Protein AF-A0A822EFV6-F1 (afdb_monomer_lite)

pLDDT: mean 89.69, std 12.41, range [32.12, 98.5]

Foldseek 3Di:
DDDCLLVVWDAPVVQVVVVVVCVVPDDDDDDDDDPVNLQVLCVQQPNPLFDSVLSVVLVVLLCCCVPVCVPPPQQRAFKEWEWDQQAPLDPVQHDVPDPDDRIDTDIFDTQPDSNGSNSSSVRVSVRRVQCSHCVNVVVVVVVSVVSVVVQVVVNTDRRPDDDGNYHYDDDPPDPVCVVVDPPD

Structure (mmCIF, N/CA/C/O backbone):
data_AF-A0A822EFV6-F1
#
_entry.id   AF-A0A822EFV6-F1
#
loop_
_atom_site.group_PDB
_atom_site.id
_atom_site.type_symbol
_atom_site.label_atom_id
_atom_site.label_alt_id
_atom_site.label_comp_id
_atom_site.label_asym_id
_atom_site.label_entity_id
_atom_site.label_seq_id
_atom_site.pdbx_PDB_ins_code
_atom_site.Cartn_x
_atom_site.Cartn_y
_atom_site.Cartn_z
_atom_site.occupancy
_atom_site.B_iso_or_equiv
_atom_site.auth_seq_id
_atom_site.auth_comp_id
_atom_site.auth_asym_id
_atom_site.auth_atom_id
_atom_site.pdbx_PDB_model_num
ATOM 1 N N . PRO A 1 1 ? -0.915 8.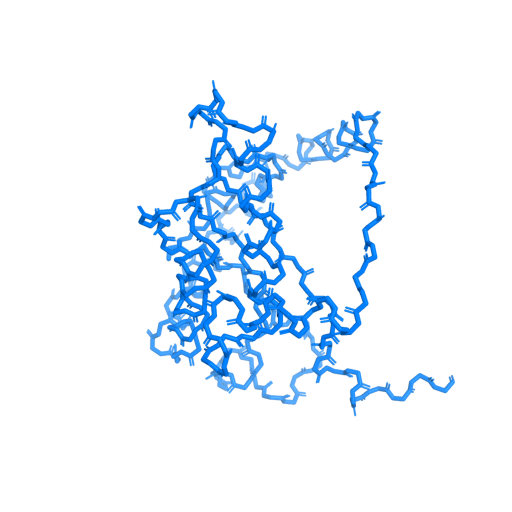358 -7.890 1.00 67.50 1 PRO A N 1
ATOM 2 C CA . PRO A 1 1 ? 0.434 8.897 -7.592 1.00 67.50 1 PRO A CA 1
ATOM 3 C C . PRO A 1 1 ? 1.452 7.747 -7.653 1.00 67.50 1 PRO A C 1
ATOM 5 O O . PRO A 1 1 ? 1.064 6.616 -7.372 1.00 67.50 1 PRO A O 1
ATOM 8 N N . ILE A 1 2 ? 2.694 7.998 -8.083 1.00 80.75 2 ILE A N 1
ATOM 9 C CA . ILE A 1 2 ? 3.731 6.955 -8.209 1.00 80.75 2 ILE A CA 1
ATOM 10 C C . ILE A 1 2 ? 4.590 6.949 -6.947 1.00 80.75 2 ILE A C 1
ATOM 12 O O . ILE A 1 2 ? 5.023 8.006 -6.496 1.00 80.75 2 ILE A O 1
ATOM 16 N N . ALA A 1 3 ? 4.839 5.757 -6.407 1.00 84.62 3 ALA A N 1
ATOM 17 C CA . ALA A 1 3 ? 5.690 5.543 -5.242 1.00 84.62 3 ALA A CA 1
ATOM 18 C C . ALA A 1 3 ? 7.110 6.105 -5.467 1.00 84.62 3 ALA A C 1
ATOM 20 O O . ALA A 1 3 ? 7.744 5.831 -6.494 1.00 84.62 3 ALA A O 1
ATOM 21 N N . LYS A 1 4 ? 7.628 6.869 -4.496 1.00 87.25 4 LYS A N 1
ATOM 22 C CA . LYS A 1 4 ? 8.962 7.499 -4.562 1.00 87.25 4 LYS A CA 1
ATOM 23 C C . LYS A 1 4 ? 10.087 6.479 -4.742 1.00 87.25 4 LYS A C 1
ATOM 25 O O . LYS A 1 4 ? 11.082 6.781 -5.388 1.00 87.25 4 LYS A O 1
ATOM 30 N N . GLN A 1 5 ? 9.892 5.243 -4.289 1.00 89.19 5 GLN A N 1
ATOM 31 C CA . GLN A 1 5 ? 10.818 4.119 -4.451 1.00 89.19 5 GLN A CA 1
ATOM 32 C C . GLN A 1 5 ? 11.230 3.908 -5.917 1.00 89.19 5 GLN A C 1
ATOM 34 O O . GLN A 1 5 ? 12.369 3.529 -6.191 1.00 89.19 5 GLN A O 1
ATOM 39 N N . PHE A 1 6 ? 10.329 4.169 -6.869 1.00 88.75 6 PHE A N 1
ATOM 40 C CA . PHE A 1 6 ? 10.621 4.057 -8.299 1.00 88.75 6 PHE A CA 1
ATOM 41 C C . PHE A 1 6 ? 11.436 5.237 -8.845 1.00 88.75 6 PHE A C 1
ATOM 43 O O . PHE A 1 6 ? 12.220 5.058 -9.781 1.00 88.75 6 PHE A O 1
ATOM 50 N N . LEU A 1 7 ? 11.247 6.428 -8.274 1.00 89.44 7 LEU A N 1
ATOM 51 C CA . LEU A 1 7 ? 11.946 7.659 -8.652 1.00 89.44 7 LEU A CA 1
ATOM 52 C C . LEU A 1 7 ? 13.361 7.692 -8.063 1.00 89.44 7 LEU A C 1
ATOM 54 O O . LEU A 1 7 ? 14.316 8.019 -8.765 1.00 89.44 7 LEU A O 1
ATOM 58 N N . ASP A 1 8 ? 13.497 7.253 -6.813 1.00 91.75 8 ASP A N 1
ATOM 59 C CA . ASP A 1 8 ? 14.733 7.291 -6.030 1.00 91.75 8 ASP A CA 1
ATOM 60 C C . ASP A 1 8 ? 15.562 6.006 -6.173 1.00 91.75 8 ASP A C 1
ATOM 62 O O . ASP A 1 8 ? 16.307 5.631 -5.265 1.00 91.75 8 ASP A O 1
ATOM 66 N N . ALA A 1 9 ? 15.423 5.309 -7.304 1.00 92.94 9 ALA A N 1
ATOM 67 C CA . ALA A 1 9 ? 16.049 4.017 -7.559 1.00 92.94 9 ALA A CA 1
ATOM 68 C C . ALA A 1 9 ? 17.570 4.028 -7.317 1.00 92.94 9 ALA A C 1
ATOM 70 O O . ALA A 1 9 ? 18.288 4.963 -7.691 1.00 92.94 9 ALA A O 1
ATOM 71 N N . 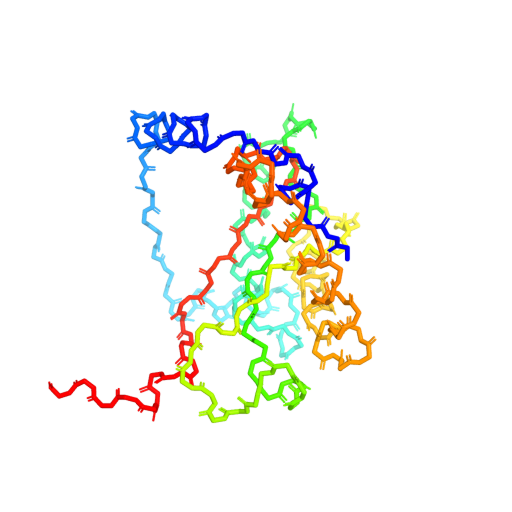GLN A 1 10 ? 18.059 2.944 -6.721 1.00 94.75 10 GLN A N 1
ATOM 72 C CA . GLN A 1 10 ? 19.434 2.794 -6.247 1.00 94.75 10 GLN A CA 1
ATOM 73 C C . GLN A 1 10 ? 20.186 1.735 -7.063 1.00 94.75 10 GLN A C 1
ATOM 75 O O . GLN A 1 10 ? 19.548 0.850 -7.641 1.00 94.75 10 GLN A O 1
ATOM 80 N N . PRO A 1 11 ? 21.529 1.791 -7.129 1.00 95.94 11 PRO A N 1
ATOM 81 C CA . PRO A 1 11 ? 22.328 0.706 -7.696 1.00 95.94 11 PRO A CA 1
ATOM 82 C C . PRO A 1 11 ? 22.000 -0.642 -7.041 1.00 95.94 11 PRO A C 1
ATOM 84 O O . PRO A 1 11 ? 21.740 -0.702 -5.840 1.00 95.94 11 PRO A O 1
ATOM 87 N N . LEU A 1 12 ? 22.044 -1.731 -7.815 1.00 91.62 12 LEU A N 1
ATOM 88 C CA . LEU A 1 12 ? 21.694 -3.075 -7.325 1.00 91.62 12 LEU A CA 1
ATOM 89 C C . LEU A 1 12 ? 22.494 -3.504 -6.084 1.00 91.62 12 LEU A C 1
ATOM 91 O O . LEU A 1 12 ? 21.941 -4.117 -5.175 1.00 91.62 12 LEU A O 1
ATOM 95 N N . GLU A 1 13 ? 23.776 -3.148 -6.018 1.00 92.88 13 GLU A N 1
ATOM 96 C CA . GLU A 1 13 ? 24.636 -3.448 -4.866 1.00 92.88 13 GLU A CA 1
ATOM 97 C C . GLU A 1 13 ? 24.148 -2.768 -3.579 1.00 92.88 13 GLU A C 1
ATOM 99 O O . GLU A 1 13 ? 24.154 -3.382 -2.514 1.00 92.88 13 GLU A O 1
ATOM 104 N N . GLU A 1 14 ? 23.678 -1.522 -3.674 1.00 93.75 14 GLU A N 1
ATOM 105 C CA . GLU A 1 14 ? 23.134 -0.777 -2.534 1.00 93.75 14 GLU A CA 1
ATOM 106 C C . GLU A 1 14 ? 21.797 -1.359 -2.073 1.00 93.75 14 GLU A C 1
ATOM 108 O O . GLU A 1 14 ? 21.560 -1.502 -0.874 1.00 93.75 14 GLU A O 1
ATOM 113 N N . VAL A 1 15 ? 20.947 -1.767 -3.018 1.00 92.19 15 VAL A N 1
ATOM 114 C CA . VAL A 1 15 ? 19.679 -2.450 -2.726 1.00 92.19 15 VAL A CA 1
ATOM 115 C C . VAL A 1 15 ? 19.919 -3.734 -1.931 1.00 92.19 15 VAL A C 1
ATOM 117 O O . VAL A 1 15 ? 19.276 -3.942 -0.903 1.00 92.19 15 VAL A O 1
ATOM 120 N N . SER A 1 16 ? 20.888 -4.557 -2.341 1.00 90.94 16 SER A N 1
ATOM 121 C CA . SER A 1 16 ? 21.255 -5.782 -1.619 1.00 90.94 16 SER A CA 1
ATOM 122 C C . SER A 1 16 ? 21.729 -5.502 -0.191 1.00 90.94 16 SER A C 1
ATOM 124 O O . SER A 1 16 ? 21.316 -6.198 0.736 1.00 90.94 16 SER A O 1
ATOM 126 N N . LYS A 1 17 ? 22.545 -4.456 0.014 1.00 94.06 17 LYS A N 1
ATOM 127 C CA . LYS A 1 17 ? 22.996 -4.053 1.357 1.00 94.06 17 LYS A CA 1
ATOM 128 C C . LYS A 1 17 ? 21.826 -3.660 2.257 1.00 94.06 17 LYS A C 1
ATOM 130 O O . LYS A 1 17 ? 21.808 -4.059 3.414 1.00 94.06 17 LYS A O 1
ATOM 135 N N . ILE A 1 18 ? 20.845 -2.924 1.730 1.00 91.75 18 ILE A N 1
ATOM 136 C CA . ILE A 1 18 ? 19.659 -2.514 2.498 1.00 91.75 18 ILE A CA 1
ATOM 137 C C . ILE A 1 18 ? 18.841 -3.731 2.942 1.00 91.75 18 ILE A C 1
ATOM 139 O O . ILE A 1 18 ? 18.393 -3.775 4.082 1.00 91.75 18 ILE A O 1
ATOM 143 N N . PHE A 1 19 ? 18.662 -4.737 2.081 1.00 89.00 19 PHE A N 1
ATOM 144 C CA . PHE A 1 19 ? 17.945 -5.954 2.471 1.00 89.00 19 PHE A CA 1
ATOM 145 C C . PHE A 1 19 ? 18.658 -6.727 3.582 1.00 89.00 19 PHE A C 1
ATOM 147 O O . PHE A 1 19 ? 18.004 -7.163 4.527 1.00 89.00 19 PHE A O 1
ATOM 154 N N . VAL A 1 20 ? 19.984 -6.866 3.490 1.00 92.56 20 VAL A N 1
ATOM 155 C CA . VAL A 1 20 ? 20.786 -7.508 4.542 1.00 92.56 20 VAL A CA 1
ATOM 156 C C . VAL A 1 20 ? 20.683 -6.724 5.851 1.00 92.56 20 VAL A C 1
ATOM 158 O O . VAL A 1 20 ? 20.425 -7.318 6.893 1.00 92.56 20 VAL A O 1
ATOM 161 N N . ASP A 1 21 ? 20.808 -5.398 5.795 1.00 93.25 21 ASP A N 1
ATOM 162 C CA . ASP A 1 21 ? 20.663 -4.515 6.956 1.00 93.25 21 ASP A CA 1
ATOM 163 C C . ASP A 1 21 ? 19.275 -4.646 7.603 1.00 93.25 21 ASP A C 1
ATOM 165 O O . ASP A 1 21 ? 19.163 -4.783 8.820 1.00 93.25 21 ASP A O 1
ATOM 169 N N . HIS A 1 22 ? 18.206 -4.697 6.803 1.00 89.94 22 HIS A N 1
ATOM 170 C CA . HIS A 1 22 ? 16.856 -4.915 7.319 1.00 89.94 22 HIS A CA 1
ATOM 171 C C . HIS A 1 22 ? 16.709 -6.282 8.006 1.00 89.94 22 HIS A C 1
ATOM 173 O O . HIS A 1 22 ? 16.118 -6.360 9.077 1.00 89.94 22 HIS A O 1
ATOM 179 N N . GLN A 1 23 ? 17.268 -7.350 7.429 1.00 88.94 23 GLN A N 1
ATOM 180 C CA . GLN A 1 23 ? 17.226 -8.694 8.021 1.00 88.94 23 GLN A CA 1
ATOM 181 C C . GLN A 1 23 ? 18.043 -8.813 9.314 1.00 88.94 23 GLN A C 1
ATOM 183 O O . GLN A 1 23 ? 17.751 -9.675 10.136 1.00 88.94 23 GLN A O 1
ATOM 188 N N . GLN A 1 24 ? 19.075 -7.985 9.484 1.00 94.31 24 GLN A N 1
ATOM 189 C CA . GLN A 1 24 ? 19.943 -8.004 10.663 1.00 94.31 24 GLN A CA 1
ATOM 190 C C . GLN A 1 24 ? 19.420 -7.144 11.814 1.00 94.31 24 GLN A C 1
ATOM 192 O O . GLN A 1 24 ? 19.687 -7.463 12.970 1.00 94.31 24 GLN A O 1
ATOM 197 N N . ASN A 1 25 ? 18.711 -6.053 11.511 1.00 94.06 25 ASN A N 1
ATOM 198 C CA . ASN A 1 25 ? 18.324 -5.054 12.511 1.00 94.06 25 ASN A CA 1
ATOM 199 C C . ASN A 1 25 ? 16.831 -5.057 12.867 1.00 94.06 25 ASN A C 1
ATOM 201 O O . ASN A 1 25 ? 16.435 -4.328 13.777 1.00 94.06 25 ASN A O 1
ATOM 205 N N . TYR A 1 26 ? 15.998 -5.826 12.161 1.00 90.75 26 TYR A N 1
ATOM 206 C CA . TYR A 1 26 ? 14.557 -5.867 12.403 1.00 90.75 26 TYR A CA 1
ATOM 207 C C . TYR A 1 26 ? 14.055 -7.301 12.520 1.00 90.75 26 TYR A C 1
ATOM 209 O O . TYR A 1 26 ? 14.297 -8.133 11.648 1.00 90.75 26 TYR A O 1
ATOM 217 N N . ASP A 1 27 ? 13.268 -7.545 13.564 1.00 93.38 27 ASP A N 1
ATOM 218 C CA . ASP A 1 27 ? 12.566 -8.807 13.755 1.00 93.38 27 ASP A CA 1
ATOM 219 C C . ASP A 1 27 ? 11.143 -8.740 13.179 1.00 93.38 27 ASP A C 1
ATOM 221 O O . ASP A 1 27 ? 10.439 -7.737 13.360 1.00 93.38 27 ASP A O 1
ATOM 225 N N . PRO A 1 28 ? 10.670 -9.807 12.512 1.00 91.44 28 PRO A N 1
ATOM 226 C CA . PRO A 1 28 ? 9.284 -9.890 12.085 1.00 91.44 28 PRO A CA 1
ATOM 227 C C . PRO A 1 28 ? 8.358 -10.048 13.296 1.00 91.44 28 PRO A C 1
ATOM 229 O O . PRO A 1 28 ? 8.560 -10.912 14.151 1.00 91.44 28 PRO A O 1
ATOM 232 N N . VAL A 1 29 ? 7.288 -9.255 13.330 1.00 92.19 29 VAL A N 1
ATOM 233 C CA . VAL A 1 29 ? 6.231 -9.368 14.342 1.00 92.19 29 VAL A CA 1
ATOM 234 C C . VAL A 1 29 ? 5.010 -10.040 13.726 1.00 92.19 29 VAL A C 1
ATOM 236 O O . VAL A 1 29 ? 4.440 -9.550 12.752 1.00 92.19 29 VAL A O 1
ATOM 239 N N . TYR A 1 30 ? 4.584 -11.151 14.325 1.00 94.00 30 TYR A N 1
ATOM 240 C CA . TYR A 1 30 ? 3.384 -11.877 13.917 1.00 94.00 30 TYR A CA 1
ATOM 241 C C . TYR A 1 30 ? 2.211 -11.481 14.811 1.00 94.00 30 TYR A C 1
ATOM 243 O O . TYR A 1 30 ? 2.214 -11.744 16.013 1.00 94.00 30 TYR A O 1
ATOM 251 N N . LEU A 1 31 ? 1.201 -10.851 14.214 1.00 93.19 31 LEU A N 1
ATOM 252 C CA . LEU A 1 31 ? -0.025 -10.447 14.897 1.00 93.19 31 LEU A CA 1
ATOM 253 C C . LEU A 1 31 ? -1.178 -11.351 14.464 1.00 93.19 31 LEU A C 1
ATOM 255 O O . LEU A 1 31 ? -1.358 -11.615 13.275 1.00 93.19 31 LEU A O 1
ATOM 259 N N . HIS A 1 32 ? -1.972 -11.805 15.430 1.00 94.69 32 HIS A N 1
ATOM 260 C CA . HIS A 1 32 ? -3.172 -12.594 15.176 1.00 94.69 32 HIS A CA 1
ATOM 261 C C . HIS A 1 32 ? -4.426 -11.772 15.475 1.00 94.69 32 HIS A C 1
ATOM 263 O O . HIS A 1 32 ? -4.528 -11.156 16.535 1.00 94.69 32 HIS A O 1
ATOM 269 N N . PHE A 1 33 ? -5.392 -11.826 14.558 1.00 94.06 33 PHE A N 1
ATOM 270 C CA . PHE A 1 33 ? -6.710 -11.218 14.708 1.00 94.06 33 PHE A CA 1
ATOM 271 C C . PHE A 1 33 ? -7.779 -12.280 14.470 1.00 94.06 33 PHE A C 1
ATOM 273 O O . PHE A 1 33 ? -7.789 -12.943 13.431 1.00 94.06 33 PHE A O 1
ATOM 280 N N . SER A 1 34 ? -8.695 -12.433 15.421 1.00 96.25 34 SER A N 1
ATOM 281 C CA . SER A 1 34 ? -9.838 -13.327 15.271 1.00 96.25 34 SER A CA 1
ATOM 282 C C . SER A 1 34 ? -10.852 -12.762 14.272 1.00 96.25 34 SER A C 1
ATOM 284 O O . SER A 1 34 ? -10.940 -11.550 14.066 1.00 96.25 34 SER A O 1
ATOM 286 N N . GLY A 1 35 ? -11.689 -13.627 13.692 1.00 93.25 35 GLY A N 1
ATOM 287 C CA . GLY A 1 35 ? -12.766 -13.187 12.796 1.00 93.25 35 GLY A CA 1
ATOM 288 C C . GLY A 1 35 ? -13.722 -12.183 13.453 1.00 93.25 35 GLY A C 1
ATOM 289 O O . GLY A 1 35 ? -14.160 -11.236 12.806 1.00 93.25 35 GLY A O 1
ATOM 290 N N . GLN A 1 36 ? -13.980 -12.329 14.758 1.00 97.25 36 GLN A N 1
ATOM 291 C CA . GLN A 1 36 ? -14.793 -11.380 15.520 1.00 97.25 36 GLN A CA 1
ATOM 292 C C . GLN A 1 36 ? -14.107 -10.013 15.640 1.00 97.25 36 GLN A C 1
ATOM 294 O O . GLN A 1 36 ? -14.751 -8.996 15.404 1.00 97.25 36 GLN A O 1
ATOM 299 N N . GLN A 1 37 ? -12.805 -9.980 15.951 1.00 97.12 37 GLN A N 1
ATOM 300 C CA . GLN A 1 37 ? -12.041 -8.728 16.008 1.00 97.12 37 GLN A CA 1
ATOM 301 C C . GLN A 1 37 ? -12.034 -8.024 14.647 1.00 97.12 37 GLN A C 1
ATOM 303 O O . GLN A 1 37 ? -12.256 -6.817 14.581 1.00 97.12 37 GLN A O 1
ATOM 308 N N . LEU A 1 38 ? -11.849 -8.776 13.560 1.00 95.31 38 LEU A N 1
ATOM 309 C CA . LEU A 1 38 ? -11.873 -8.243 12.198 1.00 95.31 38 LEU A CA 1
ATOM 310 C C . LEU A 1 38 ? -13.249 -7.673 11.817 1.00 95.31 38 LEU A C 1
ATOM 312 O O . LEU A 1 38 ? -13.320 -6.585 11.246 1.00 95.31 38 LEU A O 1
ATOM 316 N N . ALA A 1 39 ? -14.339 -8.354 12.176 1.00 93.38 39 ALA A N 1
ATOM 317 C CA . ALA A 1 39 ? -15.698 -7.858 11.951 1.00 93.38 39 ALA A CA 1
ATOM 318 C C . ALA A 1 39 ? -15.992 -6.580 12.759 1.00 93.38 39 ALA A C 1
ATOM 320 O O . ALA A 1 39 ? -16.592 -5.631 12.244 1.00 93.38 39 ALA A O 1
ATOM 321 N N . THR A 1 40 ? -15.526 -6.514 14.011 1.00 96.88 40 THR A N 1
ATOM 322 C CA . THR A 1 40 ? -15.620 -5.299 14.831 1.00 96.88 40 THR A CA 1
ATOM 323 C C . THR A 1 40 ? -14.841 -4.145 14.201 1.00 96.88 40 THR A C 1
ATOM 325 O O . THR A 1 40 ? -15.385 -3.049 14.084 1.00 96.88 40 THR A O 1
ATOM 328 N N . LEU A 1 41 ? -13.608 -4.381 13.738 1.00 95.94 41 LEU A N 1
ATOM 329 C CA . LEU A 1 41 ? -12.806 -3.357 13.061 1.00 95.94 41 LEU A CA 1
ATOM 330 C C . LEU A 1 41 ? -13.492 -2.829 11.799 1.00 95.94 41 LEU A C 1
ATOM 332 O O . LEU A 1 41 ? -13.550 -1.618 11.604 1.00 95.94 41 LEU A O 1
ATOM 336 N N . GLN A 1 42 ? -14.049 -3.715 10.971 1.00 95.00 42 GLN A N 1
ATOM 337 C CA . GLN A 1 42 ? -14.791 -3.318 9.774 1.00 95.00 42 GLN A CA 1
ATOM 338 C C . GLN A 1 42 ? -15.987 -2.424 10.125 1.00 95.00 42 GLN A C 1
ATOM 340 O O . GLN A 1 42 ? -16.172 -1.372 9.516 1.00 95.00 42 GLN A O 1
ATOM 345 N N . THR A 1 43 ? -16.753 -2.807 11.149 1.00 96.31 43 THR A N 1
ATOM 346 C CA . THR A 1 43 ? -17.896 -2.021 11.637 1.00 96.31 43 THR A CA 1
ATOM 347 C C . THR A 1 43 ? -17.456 -0.615 12.050 1.00 96.31 43 THR A C 1
ATOM 349 O O . THR A 1 43 ? -18.013 0.364 11.565 1.00 96.31 43 THR A O 1
ATOM 352 N N . LEU A 1 44 ? -16.402 -0.505 12.867 1.00 96.44 44 LEU A N 1
ATOM 353 C CA . LEU A 1 44 ? -15.880 0.779 13.354 1.00 96.44 44 LEU A CA 1
ATOM 354 C C . LEU A 1 44 ? -15.269 1.658 12.249 1.00 96.44 44 LEU A C 1
ATOM 356 O O . LEU A 1 44 ? -15.266 2.880 12.374 1.00 96.44 44 LEU A O 1
ATOM 360 N N . ALA A 1 45 ? -14.728 1.058 11.187 1.00 96.00 45 ALA A N 1
ATOM 361 C CA . ALA A 1 45 ? -14.088 1.790 10.096 1.00 96.00 45 ALA A CA 1
ATOM 362 C C . ALA A 1 45 ? -15.089 2.386 9.088 1.00 96.00 45 ALA A C 1
ATOM 364 O O . ALA A 1 45 ? -14.791 3.396 8.452 1.00 96.00 45 ALA A O 1
ATOM 365 N N . GLY A 1 46 ? -16.266 1.783 8.920 1.00 91.88 46 GLY A N 1
ATOM 366 C CA . GLY A 1 46 ? -17.270 2.249 7.952 1.00 91.88 46 GLY A CA 1
ATOM 367 C C . GLY A 1 46 ? -18.237 1.165 7.477 1.00 91.88 46 GLY A C 1
ATOM 368 O O . GLY A 1 46 ? -18.751 1.245 6.356 1.00 91.88 46 GLY A O 1
ATOM 369 N N . GLU A 1 47 ? -18.453 0.136 8.299 1.00 88.12 47 GLU A N 1
ATOM 370 C CA . GLU A 1 47 ? -19.346 -0.991 8.023 1.00 88.12 47 GLU A CA 1
ATOM 371 C C . GLU A 1 47 ? -19.104 -1.626 6.636 1.00 88.12 47 GLU A C 1
ATOM 373 O O . GLU A 1 47 ? -17.972 -1.907 6.246 1.00 88.12 47 GLU A O 1
ATOM 378 N N . ASN A 1 48 ? -20.174 -1.855 5.870 1.00 84.69 48 ASN A N 1
ATOM 379 C CA . ASN A 1 48 ? -20.149 -2.567 4.593 1.00 84.69 48 ASN A CA 1
ATOM 380 C C . ASN A 1 48 ? -19.503 -1.774 3.445 1.00 84.69 48 ASN A C 1
ATOM 382 O O . ASN A 1 48 ? -19.271 -2.334 2.375 1.00 84.69 48 ASN A O 1
ATOM 386 N N . SER A 1 49 ? -19.222 -0.480 3.635 1.00 88.38 49 SER A N 1
ATOM 387 C CA . SER A 1 49 ? -18.538 0.336 2.619 1.00 88.38 49 SER A CA 1
ATOM 388 C C . SER A 1 49 ? -17.023 0.095 2.581 1.00 88.38 49 SER A C 1
ATOM 390 O O . SER A 1 49 ? -16.356 0.452 1.607 1.00 88.38 49 SER A O 1
ATOM 392 N N . ILE A 1 50 ? -16.493 -0.554 3.621 1.00 92.50 50 ILE A N 1
ATOM 393 C CA . ILE A 1 50 ? -15.077 -0.823 3.848 1.00 92.50 50 ILE A CA 1
ATOM 394 C C . ILE A 1 50 ? -14.865 -2.337 3.903 1.00 92.50 50 ILE A C 1
ATOM 396 O O . ILE A 1 50 ? -15.700 -3.075 4.422 1.00 92.50 50 ILE A O 1
ATOM 400 N N . THR A 1 51 ? -13.752 -2.839 3.369 1.00 91.69 51 THR A N 1
ATOM 401 C CA . THR A 1 51 ? -13.416 -4.265 3.514 1.00 91.69 51 THR A CA 1
ATOM 402 C C . THR A 1 51 ? -12.631 -4.528 4.791 1.00 91.69 51 THR A C 1
ATOM 404 O O . THR A 1 51 ? -11.976 -3.641 5.333 1.00 91.69 51 THR A O 1
ATOM 407 N N . ILE A 1 52 ? -12.618 -5.788 5.230 1.00 92.50 52 ILE A N 1
ATOM 408 C CA . ILE A 1 52 ? -11.793 -6.236 6.360 1.00 92.50 52 ILE A CA 1
ATOM 409 C C . ILE A 1 52 ? -10.316 -5.854 6.172 1.00 92.50 52 ILE A C 1
ATOM 411 O O . ILE A 1 52 ? -9.673 -5.438 7.131 1.00 92.50 52 ILE A O 1
ATOM 415 N N . GLN A 1 53 ? -9.784 -5.954 4.948 1.00 91.94 53 GLN A N 1
ATOM 416 C CA . GLN A 1 53 ? -8.397 -5.580 4.665 1.00 91.94 53 GLN A CA 1
ATOM 417 C C . GLN A 1 53 ? -8.158 -4.086 4.901 1.00 91.94 53 GLN A C 1
ATOM 419 O O . GLN A 1 53 ? -7.210 -3.743 5.601 1.00 91.94 53 GLN A O 1
ATOM 424 N N . ASP A 1 54 ? -9.010 -3.206 4.365 1.00 94.00 54 ASP A N 1
ATOM 425 C CA . ASP A 1 54 ? -8.829 -1.760 4.558 1.00 94.00 54 ASP A CA 1
ATOM 426 C C . ASP A 1 54 ? -8.927 -1.395 6.046 1.00 94.00 54 ASP A C 1
ATOM 428 O O . ASP A 1 54 ? -8.127 -0.607 6.540 1.00 94.00 54 ASP A O 1
ATOM 432 N N . ALA A 1 55 ? -9.882 -1.997 6.767 1.00 96.25 55 ALA A N 1
ATOM 433 C CA . ALA A 1 55 ? -10.084 -1.756 8.192 1.00 96.25 55 ALA A CA 1
ATOM 434 C C . ALA A 1 55 ? -8.891 -2.235 9.035 1.00 96.25 55 ALA A C 1
ATOM 436 O O . ALA A 1 55 ? -8.437 -1.518 9.925 1.00 96.25 55 ALA A O 1
ATOM 437 N N . LEU A 1 56 ? -8.346 -3.420 8.738 1.00 96.38 56 LEU A N 1
ATOM 438 C CA . LEU A 1 56 ? -7.159 -3.944 9.414 1.00 96.38 56 LEU A CA 1
ATOM 439 C C . LEU A 1 56 ? -5.927 -3.079 9.130 1.00 96.38 56 LEU A C 1
ATOM 441 O O . LEU A 1 56 ? -5.189 -2.731 10.050 1.00 96.38 56 LEU A O 1
ATOM 445 N N . THR A 1 57 ? -5.714 -2.697 7.871 1.00 95.94 57 THR A N 1
ATOM 446 C CA . THR A 1 57 ? -4.631 -1.787 7.498 1.00 95.94 57 THR A CA 1
ATOM 447 C C . THR A 1 57 ? -4.758 -0.451 8.226 1.00 95.94 57 THR A C 1
ATOM 449 O O . THR A 1 57 ? -3.784 0.018 8.813 1.00 95.94 57 THR A O 1
ATOM 452 N N . ALA A 1 58 ? -5.955 0.135 8.239 1.00 97.88 58 ALA A N 1
ATOM 453 C CA . ALA A 1 58 ? -6.219 1.386 8.933 1.00 97.88 58 ALA A CA 1
ATOM 454 C C . ALA A 1 58 ? -5.967 1.274 10.439 1.00 97.88 58 ALA A C 1
ATOM 456 O O . ALA A 1 58 ? -5.384 2.178 11.027 1.00 97.88 58 ALA A O 1
ATOM 457 N N . TYR A 1 59 ? -6.337 0.149 11.054 1.00 98.06 59 TYR A N 1
ATOM 458 C CA . TYR A 1 59 ? -6.078 -0.109 12.466 1.00 98.06 59 TYR A CA 1
ATOM 459 C C . TYR A 1 59 ? -4.581 -0.171 12.790 1.00 98.06 59 TYR A C 1
ATOM 461 O O . TYR A 1 59 ? -4.148 0.403 13.790 1.00 98.06 59 TYR A O 1
ATOM 469 N N . ILE A 1 60 ? -3.781 -0.825 11.944 1.00 97.50 60 ILE A N 1
ATOM 470 C CA . ILE A 1 60 ? -2.325 -0.888 12.122 1.00 97.50 60 ILE A CA 1
ATOM 471 C C . ILE A 1 60 ? -1.719 0.515 12.005 1.00 97.50 60 ILE A C 1
ATOM 473 O O . ILE A 1 60 ? -0.973 0.927 12.890 1.00 97.50 60 ILE A O 1
ATOM 477 N N . ILE A 1 61 ? -2.082 1.268 10.961 1.00 97.69 61 ILE A N 1
ATOM 478 C CA . ILE A 1 61 ? -1.608 2.645 10.749 1.00 97.69 61 ILE A CA 1
ATOM 479 C C . ILE A 1 61 ? -1.984 3.536 11.935 1.00 97.69 61 ILE A C 1
ATOM 481 O O . ILE A 1 61 ? -1.120 4.214 12.488 1.00 97.69 61 ILE A O 1
ATOM 485 N N . LEU A 1 62 ? -3.249 3.489 12.362 1.00 98.12 62 LEU A N 1
ATOM 486 C CA . LEU A 1 62 ? -3.743 4.228 13.519 1.00 98.12 62 LEU A CA 1
ATOM 487 C C . LEU A 1 62 ? -2.933 3.887 14.771 1.00 98.12 62 LEU A C 1
ATOM 489 O O . LEU A 1 62 ? -2.454 4.779 15.458 1.00 98.12 62 LEU A O 1
ATOM 493 N N . THR A 1 63 ? -2.727 2.599 15.043 1.00 97.44 63 THR A N 1
ATOM 494 C CA . THR A 1 63 ? -1.985 2.141 16.224 1.00 97.44 63 THR A CA 1
ATOM 495 C C . THR A 1 63 ? -0.541 2.647 16.202 1.00 97.44 63 THR A C 1
ATOM 497 O O . THR A 1 63 ? -0.056 3.168 17.207 1.00 97.44 63 THR A O 1
ATOM 500 N N . LEU A 1 64 ? 0.142 2.555 15.058 1.00 96.06 64 LEU A N 1
ATOM 501 C CA . LEU A 1 64 ? 1.505 3.065 14.900 1.00 96.06 64 LEU A CA 1
ATOM 502 C C . LEU A 1 64 ? 1.559 4.585 15.094 1.00 96.06 64 LEU A C 1
ATOM 504 O O . LEU A 1 64 ? 2.404 5.075 15.842 1.00 96.06 64 LEU A O 1
ATOM 508 N N . ASN A 1 65 ? 0.631 5.330 14.498 1.00 97.31 65 ASN A N 1
ATOM 509 C CA . ASN A 1 65 ? 0.554 6.780 14.660 1.00 97.31 65 ASN A CA 1
ATOM 510 C C . ASN A 1 65 ? 0.261 7.187 16.110 1.00 97.31 65 ASN A C 1
ATOM 512 O O . ASN A 1 65 ? 0.910 8.091 16.632 1.00 97.31 65 ASN A O 1
ATOM 516 N N . THR A 1 66 ? -0.672 6.512 16.782 1.00 96.75 66 THR A N 1
ATOM 517 C CA . THR A 1 66 ? -1.093 6.834 18.152 1.00 96.75 66 THR A CA 1
ATOM 518 C C . THR A 1 66 ? -0.059 6.446 19.204 1.00 96.75 66 THR A C 1
ATOM 520 O O . THR A 1 66 ? 0.093 7.166 20.187 1.00 96.75 66 THR A O 1
ATOM 523 N N . TYR A 1 67 ? 0.646 5.324 19.036 1.00 95.44 67 TYR A N 1
ATOM 524 C CA . TYR A 1 67 ? 1.486 4.770 20.106 1.00 95.44 67 TYR A CA 1
ATOM 525 C C . TYR A 1 67 ? 2.981 4.768 19.791 1.00 95.44 67 TYR A C 1
ATOM 527 O O . TYR A 1 67 ? 3.784 4.926 20.707 1.00 95.44 67 TYR A O 1
ATOM 535 N N . CYS A 1 68 ? 3.376 4.631 18.524 1.00 93.00 68 CYS A N 1
ATOM 536 C CA . CYS A 1 68 ? 4.788 4.571 18.133 1.00 93.00 68 CYS A CA 1
ATOM 537 C C . CYS A 1 68 ? 5.314 5.919 17.617 1.00 93.00 68 CYS A C 1
ATOM 539 O O . CYS A 1 68 ? 6.472 6.255 17.855 1.00 93.00 68 CYS A O 1
ATOM 541 N N . TYR A 1 69 ? 4.467 6.705 16.945 1.00 93.00 69 TYR A N 1
ATOM 542 C CA . TYR A 1 69 ? 4.845 7.964 16.289 1.00 93.00 69 TYR A CA 1
ATOM 543 C C . TYR A 1 69 ? 4.109 9.197 16.833 1.00 93.00 69 TYR A C 1
ATOM 545 O O . TYR A 1 69 ? 4.152 10.253 16.209 1.00 93.00 69 TYR A O 1
ATOM 553 N N . ASN A 1 70 ? 3.485 9.099 18.013 1.00 87.44 70 ASN A N 1
ATOM 554 C CA . ASN A 1 70 ? 2.630 10.149 18.591 1.00 87.44 70 ASN A CA 1
ATOM 555 C C . ASN A 1 70 ? 3.302 11.534 18.675 1.00 87.44 70 ASN A C 1
ATOM 557 O O . ASN A 1 70 ? 2.660 12.553 18.463 1.00 87.44 70 ASN A O 1
ATOM 561 N N . ASN A 1 71 ? 4.612 11.558 18.941 1.00 87.56 71 ASN A N 1
ATOM 562 C CA . ASN A 1 71 ? 5.414 12.782 19.060 1.00 87.56 71 ASN A CA 1
ATOM 563 C C . ASN A 1 71 ? 6.494 12.888 17.970 1.00 87.56 71 ASN A C 1
ATOM 565 O O . ASN A 1 71 ? 7.511 13.549 18.169 1.00 87.56 71 ASN A O 1
ATOM 569 N N . ASN A 1 72 ? 6.333 12.168 16.857 1.00 91.25 72 ASN A N 1
ATOM 570 C CA . ASN A 1 72 ? 7.300 12.153 15.768 1.00 91.25 72 ASN A CA 1
ATOM 571 C C . ASN A 1 72 ? 6.602 12.428 14.434 1.00 91.25 72 ASN A C 1
ATOM 573 O O . ASN A 1 72 ? 6.304 11.514 13.663 1.00 91.25 72 ASN A O 1
ATOM 577 N N . ASP A 1 73 ? 6.361 13.711 14.172 1.00 87.69 73 ASP A N 1
ATOM 578 C CA . ASP A 1 73 ? 5.675 14.184 12.966 1.00 87.69 73 ASP A CA 1
ATOM 579 C C . ASP A 1 73 ? 6.409 13.781 11.682 1.00 87.69 73 ASP A C 1
ATOM 581 O O . ASP A 1 73 ? 5.774 13.455 10.682 1.00 87.69 73 ASP A O 1
ATOM 585 N N . GLU A 1 74 ? 7.741 13.692 11.726 1.00 90.19 74 GLU A N 1
ATOM 586 C CA . GLU A 1 74 ? 8.558 13.237 10.596 1.00 90.19 74 GLU A CA 1
ATOM 587 C C . GLU A 1 74 ? 8.337 11.755 10.257 1.00 90.19 74 GLU A C 1
ATOM 589 O O . GLU A 1 74 ? 8.612 11.329 9.138 1.00 90.19 74 GLU A O 1
ATOM 594 N N . ARG A 1 75 ? 7.845 10.948 11.206 1.00 91.31 75 ARG A N 1
ATOM 595 C CA . ARG A 1 75 ? 7.586 9.511 11.021 1.00 91.31 75 ARG A CA 1
ATOM 596 C C . ARG A 1 75 ? 6.107 9.154 10.935 1.00 91.31 75 ARG A C 1
ATOM 598 O O . ARG A 1 75 ? 5.805 8.028 10.547 1.00 91.31 75 ARG A O 1
ATOM 605 N N . ARG A 1 76 ? 5.202 10.079 11.270 1.00 95.44 76 ARG A N 1
ATOM 606 C CA . ARG A 1 76 ? 3.750 9.864 11.227 1.00 95.44 76 ARG A CA 1
ATOM 607 C C . ARG A 1 76 ? 3.328 9.365 9.852 1.00 95.44 76 ARG A C 1
ATOM 609 O O . ARG A 1 76 ? 3.626 10.002 8.852 1.00 95.44 76 ARG A O 1
ATOM 616 N N . ILE A 1 77 ? 2.624 8.248 9.784 1.00 96.75 77 ILE A N 1
ATOM 617 C CA . ILE A 1 77 ? 2.165 7.678 8.520 1.00 96.75 77 ILE A CA 1
ATOM 618 C C . ILE A 1 77 ? 1.016 8.539 7.983 1.00 96.75 77 ILE A C 1
ATOM 620 O O . ILE A 1 77 ? 0.024 8.743 8.685 1.00 96.75 77 ILE A O 1
ATOM 624 N N . LEU A 1 78 ? 1.158 9.023 6.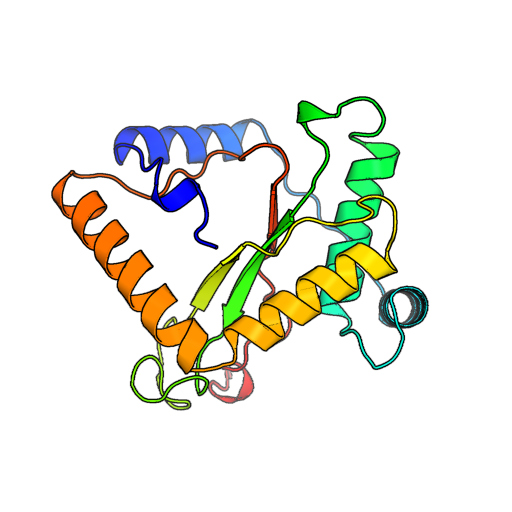750 1.00 96.31 78 LEU A N 1
ATOM 625 C CA . LEU A 1 78 ? 0.211 9.919 6.078 1.00 96.31 78 LEU A CA 1
ATOM 626 C C . LEU A 1 78 ? -0.421 9.296 4.834 1.00 96.31 78 LEU A C 1
ATOM 628 O O . LEU A 1 78 ? -1.469 9.758 4.402 1.00 96.31 78 LEU A O 1
ATOM 632 N N . HIS A 1 79 ? 0.169 8.237 4.283 1.00 94.50 79 HIS A N 1
ATOM 633 C CA . HIS A 1 79 ? -0.388 7.527 3.137 1.00 94.50 79 HIS A CA 1
ATOM 634 C C . HIS A 1 79 ? 0.053 6.064 3.115 1.00 94.50 79 HIS A C 1
ATOM 636 O O . HIS A 1 79 ? 1.052 5.662 3.720 1.00 94.50 79 HIS A O 1
ATOM 642 N N . ALA A 1 80 ? -0.710 5.241 2.402 1.00 95.25 80 ALA A N 1
ATOM 643 C CA . ALA A 1 80 ? -0.455 3.817 2.257 1.00 95.25 80 ALA A CA 1
ATOM 644 C C . ALA A 1 80 ? 0.069 3.487 0.857 1.00 95.25 80 ALA A C 1
ATOM 646 O O . ALA A 1 80 ? -0.455 3.970 -0.146 1.00 95.25 80 ALA A O 1
ATOM 647 N N . ILE A 1 81 ? 1.042 2.581 0.781 1.00 94.06 81 ILE A N 1
ATOM 648 C CA . ILE A 1 81 ? 1.360 1.851 -0.445 1.00 94.06 81 ILE A CA 1
ATOM 649 C C . ILE A 1 81 ? 0.606 0.532 -0.394 1.00 94.06 81 ILE A C 1
ATOM 651 O O . ILE A 1 81 ? 0.892 -0.322 0.437 1.00 94.06 81 ILE A O 1
ATOM 655 N N . THR A 1 82 ? -0.353 0.343 -1.290 1.00 92.31 82 THR A N 1
ATOM 656 C CA . THR A 1 82 ? -1.1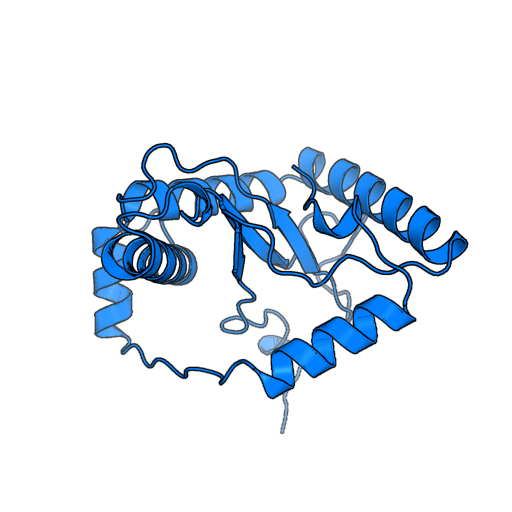02 -0.911 -1.387 1.00 92.31 82 THR A CA 1
ATOM 657 C C . THR A 1 82 ? -0.686 -1.662 -2.640 1.00 92.31 82 THR A C 1
ATOM 659 O O . THR A 1 82 ? -0.708 -1.104 -3.739 1.00 92.31 82 THR A O 1
ATOM 662 N N . ILE A 1 83 ? -0.333 -2.936 -2.479 1.00 92.19 83 ILE A N 1
ATOM 663 C CA . ILE A 1 83 ? -0.168 -3.856 -3.603 1.00 92.19 83 ILE A CA 1
ATOM 664 C C . ILE A 1 83 ? -1.552 -4.366 -4.003 1.00 92.19 83 ILE A C 1
ATOM 666 O O . ILE A 1 83 ? -2.253 -4.984 -3.203 1.00 92.19 83 ILE A O 1
ATOM 670 N N . VAL A 1 84 ? -1.960 -4.067 -5.234 1.00 90.62 84 VAL A N 1
ATOM 671 C CA . VAL A 1 84 ? -3.293 -4.382 -5.757 1.00 90.62 84 VAL A CA 1
ATOM 672 C C . VAL A 1 84 ? -3.167 -5.371 -6.906 1.00 90.62 84 VAL A C 1
ATOM 674 O O . VAL A 1 84 ? -2.381 -5.148 -7.826 1.00 90.62 84 VAL A O 1
ATOM 677 N N . ASN A 1 85 ? -3.969 -6.436 -6.882 1.00 90.19 85 ASN A N 1
ATOM 678 C CA . ASN A 1 85 ? -4.149 -7.291 -8.049 1.00 90.19 85 ASN A CA 1
ATOM 679 C C . ASN A 1 85 ? -4.971 -6.550 -9.120 1.00 90.19 85 ASN A C 1
ATOM 681 O O . ASN A 1 85 ? -6.085 -6.086 -8.850 1.00 90.19 85 ASN A O 1
ATOM 685 N N . ILE A 1 86 ? -4.396 -6.440 -10.319 1.00 91.81 86 ILE A N 1
ATOM 686 C CA . ILE A 1 86 ? -4.969 -5.730 -11.468 1.00 91.81 86 ILE A CA 1
ATOM 687 C C . ILE A 1 86 ? -5.475 -6.656 -12.588 1.00 91.81 86 ILE A C 1
ATOM 689 O O . ILE A 1 86 ? -5.874 -6.160 -13.641 1.00 91.81 86 ILE A O 1
ATOM 693 N N . HIS A 1 87 ? -5.493 -7.975 -12.382 1.00 90.38 87 HIS A N 1
ATOM 694 C CA . HIS A 1 87 ? -6.121 -8.916 -13.310 1.00 90.38 87 HIS A CA 1
ATOM 695 C C . HIS A 1 87 ? -7.584 -8.535 -13.564 1.00 90.38 87 HIS A C 1
ATOM 697 O O . HIS A 1 87 ? -8.334 -8.216 -12.637 1.00 90.38 87 HIS A O 1
ATOM 703 N N . GLY A 1 88 ? -7.983 -8.557 -14.835 1.00 89.62 88 GLY A N 1
ATOM 704 C CA . GLY A 1 88 ? -9.338 -8.228 -15.276 1.00 89.62 88 GLY A CA 1
ATOM 705 C C . GLY A 1 88 ? -9.730 -6.759 -15.089 1.00 89.62 88 GLY A C 1
ATOM 706 O O . GLY A 1 88 ? -10.882 -6.414 -15.331 1.00 89.62 88 GLY A O 1
ATOM 707 N N . VAL A 1 89 ? -8.809 -5.883 -14.661 1.00 91.75 89 VAL A N 1
ATOM 708 C CA . VAL A 1 89 ? -9.065 -4.435 -14.644 1.00 91.75 89 VAL A CA 1
ATOM 709 C C . VAL A 1 89 ? -8.959 -3.879 -16.059 1.00 91.75 89 VAL A C 1
ATOM 711 O O . VAL A 1 89 ? -9.860 -3.180 -16.495 1.00 91.75 89 VAL A O 1
ATOM 714 N N . SER A 1 90 ? -7.891 -4.207 -16.790 1.00 93.62 90 SER A N 1
ATOM 715 C CA . SER A 1 90 ? -7.769 -3.900 -18.219 1.00 93.62 90 SER A CA 1
ATOM 716 C C . SER A 1 90 ? -7.203 -5.101 -18.965 1.00 93.62 90 SER A C 1
ATOM 718 O O . SER A 1 90 ? -6.081 -5.533 -18.690 1.00 93.62 90 SER A O 1
ATOM 720 N N . ASP A 1 91 ? -7.953 -5.605 -19.947 1.00 91.69 91 ASP A N 1
ATOM 721 C CA . ASP A 1 91 ? -7.528 -6.719 -20.805 1.00 91.69 91 ASP A CA 1
ATOM 722 C C . ASP A 1 91 ? -6.295 -6.377 -21.652 1.00 91.69 91 ASP A C 1
ATOM 724 O O . ASP A 1 91 ? -5.585 -7.273 -22.101 1.00 91.69 91 ASP A O 1
ATOM 728 N N . SER A 1 92 ? -6.000 -5.090 -21.863 1.00 92.56 92 SER A N 1
ATOM 729 C CA . SER A 1 92 ? -4.789 -4.677 -22.579 1.00 92.56 92 SER A CA 1
ATOM 730 C C . SER A 1 92 ? -3.516 -4.820 -21.733 1.00 92.56 92 SER A C 1
ATOM 732 O O . SER A 1 92 ? -2.417 -4.860 -22.284 1.00 92.56 92 SER A O 1
ATOM 734 N N . ILE A 1 93 ? -3.659 -4.914 -20.404 1.00 92.06 93 ILE A N 1
ATOM 735 C CA . ILE A 1 93 ? -2.551 -4.969 -19.441 1.00 92.06 93 ILE A CA 1
ATOM 736 C C . ILE A 1 93 ? -2.445 -6.336 -18.782 1.00 92.06 93 ILE A C 1
ATOM 738 O O . ILE A 1 93 ? -1.363 -6.917 -18.748 1.00 92.06 93 ILE A O 1
ATOM 742 N N . ALA A 1 94 ? -3.550 -6.807 -18.208 1.00 91.62 94 ALA A N 1
ATOM 743 C CA . ALA A 1 94 ? -3.608 -8.023 -17.415 1.00 91.62 94 ALA A CA 1
ATOM 744 C C . ALA A 1 94 ? -4.994 -8.674 -17.558 1.00 91.62 94 ALA A C 1
ATOM 746 O O . ALA A 1 94 ? -5.871 -8.444 -16.717 1.00 91.62 94 ALA A O 1
ATOM 747 N N . PRO A 1 95 ? -5.223 -9.480 -18.611 1.00 90.31 95 PRO A N 1
ATOM 748 C CA . PRO A 1 95 ? -6.449 -10.253 -18.765 1.00 90.31 95 PRO A CA 1
ATOM 749 C C . PRO A 1 95 ? -6.741 -11.133 -17.547 1.00 90.31 95 PRO A C 1
ATOM 751 O O . PRO A 1 95 ? -5.830 -11.648 -16.899 1.00 90.31 95 PRO A O 1
ATOM 754 N N . GLN A 1 96 ? -8.022 -11.379 -17.276 1.00 84.06 96 GLN A N 1
ATOM 755 C CA . GLN A 1 96 ? -8.472 -12.145 -16.105 1.00 84.06 96 GLN A CA 1
ATOM 756 C C . GLN A 1 96 ? -7.894 -13.575 -16.013 1.00 84.06 96 GLN A C 1
ATOM 758 O O . GLN A 1 96 ? -7.734 -14.096 -14.916 1.00 84.06 96 GLN A O 1
ATOM 763 N N . GLY A 1 97 ? -7.564 -14.207 -17.144 1.00 81.31 97 GLY A N 1
ATOM 764 C CA . GLY A 1 97 ? -7.000 -15.565 -17.195 1.00 81.31 97 GLY A CA 1
ATOM 765 C C . GLY A 1 97 ? -5.471 -15.634 -17.272 1.00 81.31 97 GLY A C 1
ATOM 766 O O . GLY A 1 97 ? -4.926 -16.714 -17.494 1.00 81.31 97 GLY A O 1
ATOM 767 N N . GLN A 1 98 ? -4.765 -14.505 -17.170 1.00 84.94 98 GLN A N 1
ATOM 768 C CA . GLN A 1 98 ? -3.308 -14.493 -17.261 1.00 84.94 98 GLN A CA 1
ATOM 769 C C . GLN A 1 98 ? -2.680 -15.179 -16.039 1.00 84.94 98 GLN A C 1
ATOM 771 O O . GLN A 1 98 ? -2.908 -14.788 -14.901 1.00 84.94 98 GLN A O 1
ATOM 776 N N . VAL A 1 99 ? -1.830 -16.180 -16.279 1.00 82.56 99 VAL A N 1
ATOM 777 C CA . VAL A 1 99 ? -1.106 -16.906 -15.223 1.00 82.56 99 VAL A CA 1
ATOM 778 C C . VAL A 1 99 ? 0.265 -16.257 -15.016 1.00 82.56 99 VAL A C 1
ATOM 780 O O . VAL A 1 99 ? 1.292 -16.769 -15.458 1.00 82.56 99 VAL A O 1
ATOM 783 N N . SER A 1 100 ? 0.290 -15.064 -14.414 1.00 84.44 100 SER A N 1
ATOM 784 C CA . SER A 1 100 ? 1.533 -14.375 -14.032 1.00 84.44 100 SER A CA 1
ATOM 785 C C . SER A 1 100 ? 1.296 -13.315 -12.950 1.00 84.44 100 SER A C 1
ATOM 787 O O . SER A 1 100 ? 0.158 -13.006 -12.613 1.00 84.44 100 SER A O 1
ATOM 789 N N . ASN A 1 101 ? 2.366 -12.702 -12.440 1.00 83.38 101 ASN A N 1
ATOM 790 C CA . ASN A 1 101 ? 2.249 -11.588 -11.501 1.00 83.38 101 ASN A CA 1
ATOM 791 C C . ASN A 1 101 ? 1.662 -10.341 -12.179 1.00 83.38 101 ASN A C 1
ATOM 793 O O . ASN A 1 101 ? 2.378 -9.629 -12.881 1.00 83.38 101 ASN A O 1
ATOM 797 N N . SER A 1 102 ? 0.398 -10.034 -11.886 1.00 90.12 102 SER A N 1
ATOM 798 C CA . SER A 1 102 ? -0.254 -8.783 -12.297 1.00 90.12 102 SER A CA 1
ATOM 799 C C . SER A 1 102 ? -0.625 -7.967 -11.064 1.00 90.12 102 SER A C 1
ATOM 801 O O . SER A 1 102 ? -1.791 -7.807 -10.699 1.00 90.12 102 SER A O 1
ATOM 803 N N . LEU A 1 103 ? 0.419 -7.501 -10.380 1.00 90.94 103 LEU A N 1
ATOM 804 C CA . LEU A 1 103 ? 0.334 -6.682 -9.178 1.00 90.94 103 LEU A CA 1
ATOM 805 C C . LEU A 1 103 ? 0.812 -5.268 -9.491 1.00 90.94 103 LEU A C 1
ATOM 807 O O . LEU A 1 103 ? 1.833 -5.082 -10.153 1.00 90.94 103 LEU A O 1
ATOM 811 N N . PHE A 1 104 ? 0.106 -4.273 -8.969 1.00 91.56 104 PHE A N 1
ATOM 812 C CA . PHE A 1 104 ? 0.498 -2.876 -9.080 1.00 91.56 104 PHE A CA 1
ATOM 813 C C . PHE A 1 104 ? 0.647 -2.251 -7.695 1.00 91.56 104 PHE A C 1
ATOM 815 O O . PHE A 1 104 ? -0.228 -2.399 -6.841 1.00 91.56 104 PHE A O 1
ATOM 822 N N . MET A 1 105 ? 1.760 -1.548 -7.472 1.00 91.38 105 MET A N 1
ATOM 823 C CA . MET A 1 105 ? 1.993 -0.792 -6.241 1.00 91.38 105 MET A CA 1
ATOM 824 C C . MET A 1 105 ? 1.403 0.606 -6.385 1.00 91.38 105 MET A C 1
ATOM 826 O O . MET A 1 105 ? 1.881 1.416 -7.180 1.00 91.38 105 MET A O 1
ATOM 830 N N . MET A 1 106 ? 0.371 0.891 -5.603 1.00 89.56 106 MET A N 1
ATOM 831 C CA . MET A 1 106 ? -0.334 2.165 -5.621 1.00 89.56 106 MET A CA 1
ATOM 832 C C . MET A 1 106 ? -0.096 2.924 -4.324 1.00 89.56 106 MET A C 1
ATOM 834 O O . MET A 1 106 ? -0.313 2.383 -3.244 1.00 89.56 106 MET A O 1
ATOM 838 N N . LEU A 1 107 ? 0.267 4.197 -4.451 1.00 92.94 107 LEU A N 1
ATOM 839 C CA . LEU A 1 107 ? 0.242 5.158 -3.353 1.00 92.94 107 LEU A CA 1
ATOM 840 C C . LEU A 1 107 ? -1.181 5.710 -3.190 1.00 92.94 107 LEU A C 1
ATOM 842 O O . LEU A 1 107 ? -1.784 6.114 -4.191 1.00 92.94 107 LEU A O 1
ATOM 846 N N . SER A 1 108 ? -1.709 5.725 -1.968 1.00 94.75 108 SER A N 1
ATOM 847 C CA . SER A 1 108 ? -2.968 6.407 -1.663 1.00 94.75 108 SER A CA 1
ATOM 848 C C . SER A 1 108 ? -2.817 7.927 -1.745 1.00 94.75 108 SER A C 1
ATOM 850 O O . SER A 1 108 ? -1.705 8.452 -1.804 1.00 94.75 108 SER A O 1
ATOM 852 N N . ASP A 1 109 ? -3.949 8.628 -1.731 1.00 94.62 109 ASP A N 1
ATOM 853 C CA . ASP A 1 109 ? -3.968 10.041 -1.342 1.00 94.62 109 ASP A CA 1
ATOM 854 C C . ASP A 1 109 ? -3.618 10.178 0.162 1.00 94.62 109 ASP A C 1
ATOM 856 O O . ASP A 1 109 ? -3.624 9.177 0.897 1.00 94.62 109 ASP A O 1
ATOM 860 N N . ASP A 1 110 ? -3.308 11.397 0.609 1.00 95.56 110 ASP A N 1
ATOM 861 C CA . ASP A 1 110 ? -2.987 11.689 2.011 1.00 95.56 110 ASP A CA 1
ATOM 862 C C . ASP A 1 110 ? -4.207 11.462 2.922 1.00 95.56 110 ASP A C 1
ATOM 864 O O . ASP A 1 110 ? -5.354 11.739 2.555 1.00 95.56 110 ASP A O 1
ATOM 868 N N . PHE A 1 111 ? -3.967 10.978 4.139 1.00 96.81 111 PHE A N 1
ATOM 869 C CA . PHE A 1 111 ? -4.990 10.871 5.175 1.00 96.81 111 PHE A CA 1
ATOM 870 C C . PHE A 1 111 ? -5.307 12.266 5.723 1.00 96.81 111 PHE A C 1
ATOM 872 O O . PHE A 1 111 ? -4.448 12.903 6.331 1.00 96.81 111 PHE A O 1
ATOM 879 N N . GLU A 1 112 ? -6.546 12.732 5.542 1.00 96.50 112 GLU A N 1
ATOM 880 C CA . GLU A 1 112 ? -6.998 14.014 6.108 1.00 96.50 112 GLU A CA 1
ATOM 881 C C . GLU A 1 112 ? -6.937 13.990 7.643 1.00 96.50 112 GLU A C 1
ATOM 883 O O . GLU A 1 112 ? -6.622 14.998 8.271 1.00 96.50 112 GLU A O 1
ATOM 888 N N . ASP A 1 113 ? -7.210 12.824 8.237 1.00 96.94 113 ASP A N 1
ATOM 889 C CA . ASP A 1 113 ? -7.042 12.569 9.664 1.00 96.94 113 ASP A CA 1
ATOM 890 C C . ASP A 1 113 ? -6.281 11.244 9.885 1.00 96.94 113 ASP A C 1
ATOM 892 O O . ASP A 1 113 ? -6.890 10.166 9.882 1.00 96.94 113 ASP A O 1
ATOM 896 N N . PRO A 1 114 ? -4.952 11.299 10.112 1.00 96.19 114 PRO A N 1
ATOM 897 C CA . PRO A 1 114 ? -4.116 10.118 10.328 1.00 96.19 114 PRO A CA 1
ATOM 898 C C . PRO A 1 114 ? -4.328 9.452 11.702 1.00 96.19 114 PRO A C 1
ATOM 900 O O . PRO A 1 114 ? -3.628 8.485 12.015 1.00 96.19 114 PRO A O 1
ATOM 903 N N . TYR A 1 115 ? -5.270 9.948 12.515 1.00 96.56 115 TYR A N 1
ATOM 904 C CA . TYR A 1 115 ? -5.698 9.368 13.791 1.00 96.56 115 TYR A CA 1
ATOM 905 C C . TYR A 1 115 ? -7.156 8.878 13.771 1.00 96.56 115 TYR A C 1
ATOM 907 O O . TYR A 1 115 ? -7.669 8.414 14.792 1.00 96.56 115 TYR A O 1
ATOM 915 N N . SER A 1 116 ? -7.823 8.912 12.615 1.00 97.62 116 SER A N 1
ATOM 916 C CA . SER A 1 116 ? -9.170 8.371 12.445 1.00 97.62 116 SER A CA 1
ATOM 917 C C . SER A 1 116 ? -9.144 7.065 11.662 1.00 97.62 116 SER A C 1
ATOM 919 O O . SER A 1 116 ? -8.797 7.029 10.479 1.00 97.62 116 SER A O 1
ATOM 921 N N . LEU A 1 117 ? -9.594 5.983 12.309 1.00 98.12 117 LEU A N 1
ATOM 922 C CA . LEU A 1 117 ? -9.733 4.664 11.683 1.00 98.12 117 LEU A CA 1
ATOM 923 C C . LEU A 1 117 ? -10.540 4.741 10.376 1.00 98.12 117 LEU A C 1
ATOM 925 O O . LEU A 1 117 ? -10.147 4.166 9.362 1.00 98.12 117 LEU A O 1
ATOM 929 N N . SER A 1 118 ? -11.659 5.469 10.402 1.00 98.06 118 SER A N 1
ATOM 930 C CA . SER A 1 118 ? -12.559 5.583 9.255 1.00 98.06 118 SER A CA 1
ATOM 931 C C . SER A 1 118 ? -11.964 6.419 8.126 1.00 98.06 118 SER A C 1
ATOM 933 O O . SER A 1 118 ? -12.105 6.047 6.958 1.00 98.06 118 SER A O 1
ATOM 935 N N . ASN A 1 119 ? -11.249 7.505 8.452 1.00 98.06 119 ASN A N 1
ATOM 936 C CA . ASN A 1 119 ? -10.594 8.338 7.445 1.00 98.06 119 ASN A CA 1
ATOM 937 C C . ASN A 1 119 ? -9.540 7.530 6.680 1.00 98.06 119 ASN A C 1
ATOM 939 O O . ASN A 1 119 ? -9.631 7.410 5.459 1.00 98.06 119 ASN A O 1
ATOM 943 N N . ILE A 1 120 ? -8.623 6.880 7.403 1.00 98.50 120 ILE A N 1
ATOM 944 C CA . ILE A 1 120 ? -7.556 6.068 6.807 1.00 98.50 120 ILE A CA 1
ATOM 945 C C . ILE A 1 120 ? -8.150 4.957 5.925 1.00 98.50 120 ILE A C 1
ATOM 947 O O . ILE A 1 120 ? -7.774 4.819 4.758 1.00 98.50 120 ILE A O 1
ATOM 951 N N . ALA A 1 121 ? -9.115 4.189 6.448 1.00 97.81 121 ALA A N 1
ATOM 952 C CA . ALA A 1 121 ? -9.731 3.085 5.710 1.00 97.81 121 ALA A CA 1
ATOM 953 C C . ALA A 1 121 ? -10.441 3.565 4.435 1.00 97.81 121 ALA A C 1
ATOM 955 O O . ALA A 1 121 ? -10.296 2.965 3.366 1.00 97.81 121 ALA A O 1
ATOM 956 N N . THR A 1 122 ? -11.178 4.674 4.530 1.00 97.31 122 THR A N 1
ATOM 957 C CA . THR A 1 122 ? -11.911 5.252 3.400 1.00 97.31 122 THR A CA 1
ATOM 958 C C . THR A 1 122 ? -10.964 5.779 2.325 1.00 97.31 122 THR A C 1
ATOM 960 O O . THR A 1 122 ? -11.206 5.545 1.139 1.00 97.31 122 THR A O 1
ATOM 963 N N . THR A 1 123 ? -9.869 6.443 2.700 1.00 97.56 123 THR A N 1
ATOM 964 C CA . THR A 1 123 ? -8.866 6.954 1.750 1.00 97.56 123 THR A CA 1
ATOM 965 C C . THR A 1 123 ? -8.195 5.814 0.983 1.00 97.56 123 THR A C 1
ATOM 967 O O . THR A 1 123 ? -8.089 5.872 -0.248 1.00 97.56 123 THR A O 1
ATOM 970 N N . ILE A 1 124 ? -7.827 4.727 1.671 1.00 95.88 124 ILE A N 1
ATOM 971 C CA . ILE A 1 124 ? -7.281 3.517 1.035 1.00 95.88 124 ILE A CA 1
ATOM 972 C C . ILE A 1 124 ? -8.305 2.920 0.062 1.00 95.88 124 ILE A C 1
ATOM 974 O O . ILE A 1 124 ? -7.997 2.718 -1.116 1.00 95.88 124 ILE A O 1
ATOM 978 N N . ARG A 1 125 ? -9.548 2.702 0.513 1.00 95.44 125 ARG A N 1
ATOM 979 C CA . ARG A 1 125 ? -10.632 2.130 -0.301 1.00 95.44 125 ARG A CA 1
ATOM 980 C C . ARG A 1 125 ? -10.910 2.958 -1.556 1.00 95.44 125 ARG A C 1
ATOM 982 O O . ARG A 1 125 ? -10.992 2.396 -2.649 1.00 95.44 125 ARG A O 1
ATOM 989 N N . ARG A 1 126 ? -11.012 4.285 -1.428 1.00 95.69 126 ARG A N 1
ATOM 990 C CA . ARG A 1 126 ? -11.196 5.205 -2.565 1.00 95.69 126 ARG A CA 1
ATOM 991 C C . ARG A 1 126 ? -10.044 5.103 -3.561 1.00 95.69 126 ARG A C 1
ATOM 993 O O . ARG A 1 126 ? -10.296 5.034 -4.762 1.00 95.69 126 ARG A O 1
ATOM 1000 N N . SER A 1 127 ? -8.807 5.028 -3.070 1.00 94.12 127 SER A N 1
ATOM 1001 C CA . SER A 1 127 ? -7.617 4.888 -3.916 1.00 94.12 127 SER A CA 1
ATOM 1002 C C . SER A 1 127 ? -7.651 3.580 -4.716 1.00 94.12 127 SER A C 1
ATOM 1004 O O . SER A 1 127 ? -7.487 3.604 -5.935 1.00 94.12 127 SER A O 1
ATOM 1006 N N . ILE A 1 128 ? -7.966 2.450 -4.066 1.00 92.94 128 ILE A N 1
ATOM 1007 C CA . ILE A 1 128 ? -8.084 1.140 -4.731 1.00 92.94 128 ILE A CA 1
ATOM 1008 C C . ILE A 1 128 ? -9.188 1.161 -5.795 1.00 92.94 128 ILE A C 1
ATOM 1010 O O . ILE A 1 128 ? -8.972 0.688 -6.909 1.00 92.94 128 ILE A O 1
ATOM 1014 N N . ILE A 1 129 ? -10.367 1.709 -5.474 1.00 93.19 129 ILE A N 1
ATOM 1015 C CA . ILE A 1 129 ? -11.483 1.817 -6.429 1.00 93.19 129 ILE A CA 1
ATOM 1016 C C . ILE A 1 129 ? -11.071 2.654 -7.641 1.00 93.19 129 ILE A C 1
ATOM 1018 O O . ILE A 1 129 ? -11.315 2.248 -8.772 1.00 93.19 129 ILE A O 1
ATOM 1022 N N . LYS A 1 130 ? -10.406 3.790 -7.414 1.00 94.31 130 LYS A N 1
ATOM 1023 C CA . LYS A 1 130 ? -9.920 4.671 -8.479 1.00 94.31 130 LYS A CA 1
ATOM 1024 C C . LYS A 1 130 ? -8.903 3.975 -9.384 1.00 94.31 130 LYS A C 1
ATOM 1026 O O . LYS A 1 130 ? -8.974 4.132 -10.595 1.00 94.31 130 LYS A O 1
ATOM 1031 N N . LEU A 1 131 ? -7.978 3.194 -8.822 1.00 92.50 131 LEU A N 1
ATOM 1032 C CA . LEU A 1 131 ? -7.012 2.417 -9.608 1.00 92.50 131 LEU A CA 1
ATOM 1033 C C . LEU A 1 131 ? -7.688 1.328 -10.453 1.00 92.50 131 LEU A C 1
ATOM 1035 O O . LEU A 1 131 ? -7.171 0.972 -11.505 1.00 92.50 131 LEU A O 1
ATOM 1039 N N . ARG A 1 132 ? -8.842 0.808 -10.019 1.00 92.00 132 ARG A N 1
ATOM 1040 C CA . ARG A 1 132 ? -9.626 -0.178 -10.778 1.00 92.00 132 ARG A CA 1
ATOM 1041 C C . ARG A 1 132 ? -10.401 0.418 -11.963 1.00 92.00 132 ARG A C 1
ATOM 1043 O O . ARG A 1 132 ? -11.132 -0.315 -12.620 1.00 92.00 132 ARG A O 1
ATOM 1050 N N . ASP A 1 133 ? -10.234 1.704 -12.266 1.00 94.81 133 ASP A N 1
ATOM 1051 C CA . ASP A 1 133 ? -10.651 2.289 -13.542 1.00 94.81 133 ASP A CA 1
ATOM 1052 C C . ASP A 1 133 ? -9.538 2.081 -14.594 1.00 94.81 133 ASP A C 1
ATOM 1054 O O . ASP A 1 133 ? -8.425 2.587 -14.398 1.00 94.81 133 ASP A O 1
ATOM 1058 N N . PRO A 1 134 ? -9.804 1.402 -15.730 1.00 95.25 134 PRO A N 1
ATOM 1059 C CA . PRO A 1 134 ? -8.831 1.230 -16.813 1.00 95.25 134 PRO A CA 1
ATOM 1060 C C . PRO A 1 134 ? -8.187 2.545 -17.269 1.00 95.25 134 PRO A C 1
ATOM 1062 O O . PRO A 1 134 ? -6.987 2.592 -17.533 1.00 95.25 134 PRO A O 1
ATOM 1065 N N . LYS A 1 135 ? -8.957 3.642 -17.293 1.00 96.25 135 LYS A N 1
ATOM 1066 C CA . LYS A 1 135 ? -8.479 4.969 -17.719 1.00 96.25 135 LYS A CA 1
ATOM 1067 C C . LYS A 1 135 ? -7.462 5.571 -16.752 1.00 96.25 135 LYS A C 1
ATOM 1069 O O . LYS A 1 135 ? -6.728 6.482 -17.128 1.00 96.25 135 LYS A O 1
ATOM 1074 N N . VAL A 1 136 ? -7.430 5.086 -15.512 1.00 94.62 136 VAL A N 1
ATOM 1075 C CA . VAL A 1 136 ? -6.442 5.459 -14.497 1.00 94.62 136 VAL A CA 1
ATOM 1076 C C . VAL A 1 136 ? -5.286 4.462 -14.486 1.00 94.62 136 VAL A C 1
ATOM 1078 O O . VAL A 1 136 ? -4.127 4.878 -14.430 1.00 94.62 136 VAL A O 1
ATOM 1081 N N . LEU A 1 137 ? -5.586 3.161 -14.556 1.00 94.62 137 LEU A N 1
ATOM 1082 C CA . LEU A 1 137 ? -4.584 2.100 -14.507 1.00 94.62 137 LEU A CA 1
ATOM 1083 C C . LEU A 1 137 ? -3.619 2.167 -15.691 1.00 94.62 137 LEU A C 1
ATOM 1085 O O . LEU A 1 137 ? -2.408 2.097 -15.488 1.00 94.62 137 LEU A O 1
ATOM 1089 N N . GLU A 1 138 ? -4.132 2.305 -16.914 1.00 95.31 138 GLU A N 1
ATOM 1090 C CA . GLU A 1 138 ? -3.307 2.186 -18.117 1.00 95.31 138 GLU A CA 1
ATOM 1091 C C . GLU A 1 138 ? -2.187 3.232 -18.190 1.00 95.31 138 GLU A C 1
ATOM 1093 O O . GLU A 1 138 ? -1.017 2.847 -18.324 1.00 95.31 138 GLU A O 1
ATOM 1098 N N . PRO A 1 139 ? -2.467 4.536 -17.999 1.00 94.69 139 PRO A N 1
ATOM 1099 C CA . PRO A 1 139 ? -1.407 5.536 -17.934 1.00 94.69 139 PRO A CA 1
ATOM 1100 C C . PRO A 1 139 ? -0.446 5.313 -16.758 1.00 94.69 139 PRO A C 1
ATOM 1102 O O . PRO A 1 139 ? 0.755 5.572 -16.884 1.00 94.69 139 PRO A O 1
ATOM 1105 N N . ALA A 1 140 ? -0.944 4.832 -15.613 1.00 93.12 140 ALA A N 1
ATOM 1106 C CA . ALA A 1 140 ? -0.112 4.582 -14.438 1.00 93.12 140 ALA A CA 1
ATOM 1107 C C . ALA A 1 140 ? 0.895 3.449 -14.691 1.00 93.12 140 ALA A C 1
ATOM 1109 O O . ALA A 1 140 ? 2.085 3.615 -14.414 1.00 93.12 140 ALA A O 1
ATOM 1110 N N . VAL A 1 141 ? 0.445 2.339 -15.283 1.00 94.31 141 VAL A N 1
ATOM 1111 C CA . VAL A 1 141 ? 1.302 1.212 -15.674 1.00 94.31 141 VAL A CA 1
ATOM 1112 C C . VAL A 1 141 ? 2.322 1.642 -16.719 1.00 94.31 141 VAL A C 1
ATOM 1114 O O . VAL A 1 141 ? 3.508 1.385 -16.530 1.00 94.31 141 VAL A O 1
ATOM 1117 N N . ALA A 1 142 ? 1.904 2.363 -17.763 1.00 94.38 142 ALA A N 1
ATOM 1118 C CA . ALA A 1 142 ? 2.822 2.872 -18.782 1.00 94.38 142 ALA A CA 1
ATOM 1119 C C . ALA A 1 142 ? 3.915 3.774 -18.181 1.00 94.38 142 ALA A C 1
ATOM 1121 O O . ALA A 1 142 ? 5.087 3.691 -18.557 1.00 94.38 142 ALA A O 1
ATOM 1122 N N . THR A 1 143 ? 3.555 4.608 -17.201 1.00 93.88 143 THR A N 1
ATOM 1123 C CA . THR A 1 143 ? 4.522 5.484 -16.529 1.00 93.88 143 THR A CA 1
ATOM 1124 C C . THR A 1 143 ? 5.520 4.685 -15.689 1.00 93.88 143 THR A C 1
ATOM 1126 O O . THR A 1 143 ? 6.726 4.933 -15.765 1.00 93.88 143 THR A O 1
ATOM 1129 N N . VAL A 1 144 ? 5.047 3.704 -14.912 1.00 92.75 144 VAL A N 1
ATOM 1130 C CA . VAL A 1 144 ? 5.923 2.838 -14.106 1.00 92.75 144 VAL A CA 1
ATOM 1131 C C . VAL A 1 144 ? 6.818 1.972 -14.998 1.00 92.75 144 VAL A C 1
ATOM 1133 O O . VAL A 1 144 ? 8.011 1.882 -14.721 1.00 92.75 144 VAL A O 1
ATOM 1136 N N . ASP A 1 145 ? 6.309 1.411 -16.098 1.00 93.50 145 ASP A N 1
ATOM 1137 C CA . ASP A 1 145 ? 7.113 0.668 -17.083 1.00 93.50 145 ASP A CA 1
ATOM 1138 C C . ASP A 1 145 ? 8.242 1.540 -17.656 1.00 93.50 145 ASP A C 1
ATOM 1140 O O . ASP A 1 145 ? 9.406 1.131 -17.663 1.00 93.50 145 ASP A O 1
ATOM 1144 N N . GLY A 1 146 ? 7.937 2.786 -18.035 1.00 95.19 146 GLY A N 1
ATOM 1145 C CA . GLY A 1 146 ? 8.940 3.748 -18.495 1.00 95.19 146 GLY A CA 1
ATOM 1146 C C . GLY A 1 146 ? 10.041 4.009 -17.459 1.00 95.19 146 GLY A C 1
ATOM 1147 O O . GLY A 1 146 ? 11.232 3.992 -17.795 1.00 95.19 146 GLY A O 1
ATOM 1148 N N . LEU A 1 147 ? 9.665 4.191 -16.188 1.00 94.25 147 LEU A N 1
ATOM 1149 C CA . LEU A 1 147 ? 10.615 4.348 -15.081 1.00 94.25 147 LEU A CA 1
ATOM 1150 C C . LEU A 1 147 ? 11.455 3.082 -14.868 1.00 94.25 147 LEU A C 1
ATOM 1152 O O . LEU A 1 147 ? 12.674 3.174 -14.731 1.00 94.25 147 LEU A O 1
ATOM 1156 N N . MET A 1 148 ? 10.842 1.898 -14.901 1.00 93.06 148 MET A N 1
ATOM 1157 C CA . MET A 1 148 ? 11.537 0.619 -14.722 1.00 93.06 148 MET A CA 1
ATOM 1158 C C . MET A 1 148 ? 12.527 0.337 -15.841 1.00 93.06 148 MET A C 1
ATOM 1160 O O . MET A 1 148 ? 13.675 -0.005 -15.558 1.00 93.06 148 MET A O 1
ATOM 1164 N N . ARG A 1 149 ? 12.162 0.585 -17.102 1.00 95.56 149 ARG A N 1
ATOM 1165 C CA . ARG A 1 149 ? 13.100 0.467 -18.228 1.00 95.56 149 ARG A CA 1
ATOM 1166 C C . ARG A 1 149 ? 14.264 1.442 -18.101 1.00 95.56 149 ARG A C 1
ATOM 1168 O O . ARG A 1 149 ? 15.402 1.070 -18.384 1.00 95.56 149 ARG A O 1
ATOM 1175 N N . LYS A 1 150 ? 14.006 2.683 -17.673 1.00 95.62 150 LYS A N 1
ATOM 1176 C CA . LYS A 1 150 ? 15.064 3.673 -17.421 1.00 95.62 150 LYS A CA 1
ATOM 1177 C C . LYS A 1 150 ? 15.994 3.218 -16.296 1.00 95.62 150 LYS A C 1
ATOM 1179 O O . LYS A 1 150 ? 17.209 3.330 -16.441 1.00 95.62 150 LYS A O 1
ATOM 1184 N N . ASN A 1 151 ? 15.452 2.709 -15.197 1.00 95.19 151 ASN A N 1
ATOM 1185 C CA . ASN A 1 151 ? 16.241 2.248 -14.057 1.00 95.19 151 ASN A CA 1
ATOM 1186 C C . ASN A 1 151 ? 17.080 1.019 -14.423 1.00 95.19 151 ASN A C 1
ATOM 1188 O O . ASN A 1 151 ? 18.285 1.024 -14.179 1.00 95.19 151 ASN A O 1
ATOM 1192 N N . ALA A 1 152 ? 16.492 0.047 -15.125 1.00 94.94 152 ALA A N 1
ATOM 1193 C CA . ALA A 1 152 ? 17.192 -1.139 -15.611 1.00 94.94 152 ALA A CA 1
ATOM 1194 C C . ALA A 1 152 ? 18.367 -0.784 -16.536 1.00 94.94 152 ALA A C 1
ATOM 1196 O O . ALA A 1 152 ? 19.470 -1.283 -16.341 1.00 94.94 152 ALA A O 1
ATOM 1197 N N . LYS A 1 153 ? 18.178 0.152 -17.482 1.00 96.19 153 LYS A N 1
ATOM 1198 C CA . LYS A 1 153 ? 19.265 0.653 -18.351 1.00 96.19 153 LYS A CA 1
ATOM 1199 C C . LYS A 1 153 ? 20.432 1.274 -17.578 1.00 96.19 153 LYS A C 1
ATOM 1201 O O . LYS A 1 153 ? 21.543 1.310 -18.091 1.00 96.19 153 LYS A O 1
ATOM 1206 N N . ASN A 1 154 ? 20.174 1.770 -16.371 1.00 94.94 154 ASN A N 1
ATOM 1207 C CA . ASN A 1 154 ? 21.169 2.389 -15.501 1.00 94.94 154 ASN A CA 1
ATOM 1208 C C . ASN A 1 154 ? 21.668 1.441 -14.393 1.00 94.94 154 ASN A C 1
ATOM 1210 O O . ASN A 1 154 ? 22.302 1.915 -13.454 1.00 94.94 154 ASN A O 1
ATOM 1214 N N . ASN A 1 155 ? 21.373 0.134 -14.469 1.00 94.75 155 ASN A N 1
ATOM 1215 C CA . ASN A 1 155 ? 21.686 -0.862 -13.434 1.00 94.75 155 ASN A CA 1
ATOM 1216 C C . ASN A 1 155 ? 21.157 -0.482 -12.038 1.00 94.75 155 ASN A C 1
ATOM 1218 O O . ASN A 1 155 ? 21.822 -0.678 -11.016 1.00 94.75 155 ASN A O 1
ATOM 1222 N N . LYS A 1 156 ? 19.945 0.082 -12.000 1.00 95.25 156 LYS A N 1
ATOM 1223 C CA . LYS A 1 156 ? 19.249 0.486 -10.777 1.00 95.25 156 LYS A CA 1
ATOM 1224 C C . LYS A 1 156 ? 17.985 -0.335 -10.553 1.00 95.25 156 LYS A C 1
ATOM 1226 O O . LYS A 1 156 ? 17.321 -0.744 -11.503 1.00 95.25 156 LYS A O 1
ATOM 1231 N N . SER A 1 157 ? 17.625 -0.498 -9.287 1.00 93.31 157 SER A N 1
ATOM 1232 C CA . SER A 1 157 ? 16.386 -1.124 -8.820 1.00 93.31 157 SER A CA 1
ATOM 1233 C C . SER A 1 157 ? 15.623 -0.152 -7.909 1.00 93.31 157 SER A C 1
ATOM 1235 O O . SER A 1 157 ? 16.253 0.753 -7.345 1.00 93.31 157 SER A O 1
ATOM 1237 N N . PRO A 1 158 ? 14.282 -0.267 -7.789 1.00 90.94 158 PRO A N 1
ATOM 1238 C CA . PRO A 1 158 ? 13.512 0.551 -6.859 1.00 90.94 158 PRO A CA 1
ATOM 1239 C C . PRO A 1 158 ? 14.126 0.550 -5.459 1.00 90.94 158 PRO A C 1
ATOM 1241 O O . PRO A 1 158 ? 14.595 -0.479 -4.978 1.00 90.94 158 PRO A O 1
ATOM 1244 N N . ASN A 1 159 ? 14.144 1.715 -4.818 1.00 90.62 159 ASN A N 1
ATOM 1245 C CA . ASN A 1 159 ? 14.746 1.885 -3.503 1.00 90.62 159 ASN A CA 1
ATOM 1246 C C . ASN A 1 159 ? 13.927 1.138 -2.435 1.00 90.62 159 ASN A C 1
ATOM 1248 O O . ASN A 1 159 ? 12.784 1.528 -2.197 1.00 90.62 159 ASN A O 1
ATOM 1252 N N . PRO A 1 160 ? 14.480 0.107 -1.767 1.00 86.12 160 PRO A N 1
ATOM 1253 C CA . PRO A 1 160 ? 13.750 -0.657 -0.758 1.00 86.12 160 PRO A CA 1
ATOM 1254 C C . PRO A 1 160 ? 13.755 0.014 0.625 1.00 86.12 160 PRO A C 1
ATOM 1256 O O . PRO A 1 160 ? 13.203 -0.548 1.570 1.00 86.12 160 PRO A O 1
ATOM 1259 N N . ARG A 1 161 ? 14.414 1.174 0.791 1.00 86.88 161 ARG A N 1
ATOM 1260 C CA . ARG A 1 161 ? 14.438 1.879 2.080 1.00 86.88 161 ARG A CA 1
ATOM 1261 C C . ARG A 1 161 ? 13.029 2.288 2.494 1.00 86.88 161 ARG A C 1
ATOM 1263 O O . ARG A 1 161 ? 12.218 2.703 1.668 1.00 86.88 161 ARG A O 1
ATOM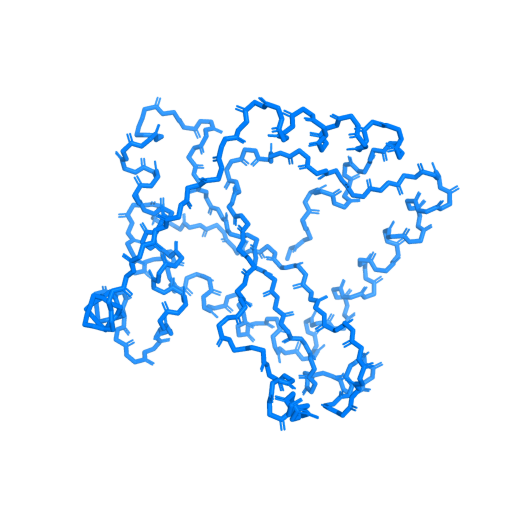 1270 N N . LEU A 1 162 ? 12.788 2.237 3.802 1.00 80.88 162 LEU A N 1
ATOM 1271 C CA . LEU A 1 162 ? 11.586 2.795 4.406 1.00 80.88 162 LEU A CA 1
ATOM 1272 C C . LEU A 1 162 ? 11.537 4.297 4.125 1.00 80.88 162 LEU A C 1
ATOM 1274 O O . LEU A 1 162 ? 12.400 5.052 4.582 1.00 80.88 162 LEU A O 1
ATOM 1278 N N . ILE A 1 163 ? 10.531 4.718 3.367 1.00 86.94 163 ILE A N 1
ATOM 1279 C CA . ILE A 1 163 ? 10.265 6.131 3.134 1.00 86.94 163 ILE A CA 1
ATOM 1280 C C . ILE A 1 163 ? 9.444 6.638 4.325 1.00 86.94 163 ILE A C 1
ATOM 1282 O O . ILE A 1 163 ? 8.466 5.989 4.706 1.00 86.94 163 ILE A O 1
ATOM 1286 N N . PRO A 1 164 ? 9.844 7.754 4.963 1.00 88.81 164 PRO A N 1
ATOM 1287 C CA . PRO A 1 164 ? 9.053 8.346 6.030 1.00 88.81 164 PRO A CA 1
ATOM 1288 C C . PRO A 1 164 ? 7.622 8.633 5.573 1.00 88.81 164 PRO A C 1
ATOM 1290 O O . PRO A 1 164 ? 7.378 8.921 4.403 1.00 88.81 164 PRO A O 1
ATOM 1293 N N . ASN A 1 165 ? 6.690 8.560 6.519 1.00 93.44 165 ASN A N 1
ATOM 1294 C CA . ASN A 1 165 ? 5.267 8.815 6.315 1.00 93.44 165 ASN A CA 1
ATOM 1295 C C . ASN A 1 165 ? 4.515 7.808 5.420 1.00 93.44 165 ASN A C 1
ATOM 1297 O O . ASN A 1 165 ? 3.311 7.972 5.230 1.00 93.44 165 ASN A O 1
ATOM 1301 N N . GLU A 1 166 ? 5.162 6.746 4.930 1.00 92.69 166 GLU A N 1
ATOM 1302 C CA . GLU A 1 166 ? 4.509 5.716 4.112 1.00 92.69 166 GLU A CA 1
ATOM 1303 C C . GLU A 1 166 ? 4.388 4.391 4.868 1.00 92.69 166 GLU A C 1
ATOM 1305 O O . GLU A 1 166 ? 5.289 3.989 5.607 1.00 92.69 166 GLU A O 1
ATOM 1310 N N . PHE A 1 167 ? 3.295 3.668 4.629 1.00 94.38 167 PHE A N 1
ATOM 1311 C CA . PHE A 1 167 ? 3.123 2.301 5.118 1.00 94.38 167 PHE A CA 1
ATOM 1312 C C . PHE A 1 167 ? 2.750 1.365 3.970 1.00 94.38 167 PHE A C 1
ATOM 1314 O O . PHE A 1 167 ? 1.733 1.567 3.308 1.00 94.38 167 PHE A O 1
ATOM 1321 N N . ALA A 1 168 ? 3.580 0.353 3.714 1.00 92.88 168 ALA A N 1
ATOM 1322 C CA . ALA A 1 168 ? 3.373 -0.593 2.623 1.00 92.88 168 ALA A CA 1
ATOM 1323 C C . ALA A 1 168 ? 2.624 -1.848 3.089 1.00 92.88 168 ALA A C 1
ATOM 1325 O O . ALA A 1 168 ? 3.009 -2.478 4.073 1.00 92.88 168 ALA A O 1
ATOM 1326 N N . ILE A 1 169 ? 1.585 -2.241 2.350 1.00 92.56 169 ILE A N 1
ATOM 1327 C CA . ILE A 1 169 ? 0.779 -3.434 2.611 1.00 92.56 169 ILE A CA 1
ATOM 1328 C C . ILE A 1 169 ? 0.768 -4.335 1.383 1.00 92.56 169 ILE A C 1
ATOM 1330 O O . ILE A 1 169 ? 0.359 -3.924 0.293 1.00 92.56 169 ILE A O 1
ATOM 1334 N N . ASN A 1 170 ? 1.136 -5.595 1.601 1.00 91.50 170 ASN A N 1
ATOM 1335 C CA . ASN A 1 170 ? 0.937 -6.688 0.662 1.00 91.50 170 ASN A CA 1
ATOM 1336 C C . ASN A 1 170 ? -0.011 -7.719 1.287 1.00 91.50 170 ASN A C 1
ATOM 1338 O O . ASN A 1 170 ? 0.358 -8.391 2.250 1.00 91.50 170 ASN A O 1
ATOM 1342 N N . SER A 1 171 ? -1.243 -7.803 0.785 1.00 87.06 171 SER A N 1
ATOM 1343 C CA . SER A 1 171 ? -2.248 -8.724 1.319 1.00 87.06 171 SER A CA 1
ATOM 1344 C C . SER A 1 171 ? -2.290 -10.008 0.508 1.00 87.06 171 SER A C 1
ATOM 1346 O O . SER A 1 171 ? -2.592 -9.992 -0.680 1.00 87.06 171 SER A O 1
ATOM 1348 N N . ASN A 1 172 ? -2.075 -11.121 1.202 1.00 83.00 172 A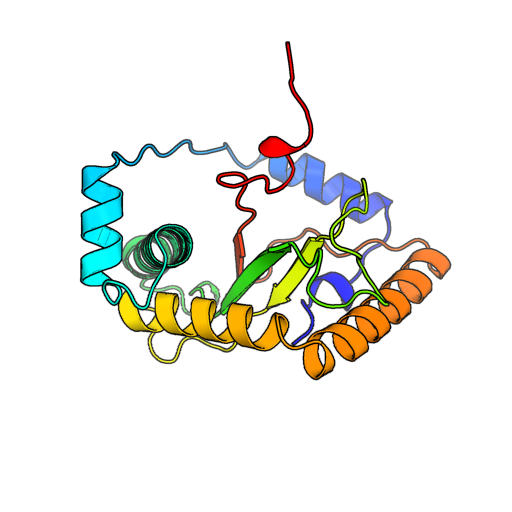SN A N 1
ATOM 1349 C CA . ASN A 1 172 ? -2.117 -12.471 0.644 1.00 83.00 172 ASN A CA 1
ATOM 1350 C C . ASN A 1 172 ? -3.421 -13.213 1.004 1.00 83.00 172 ASN A C 1
ATOM 1352 O O . ASN A 1 172 ? -3.547 -14.406 0.757 1.00 83.00 172 ASN A O 1
ATOM 1356 N N . TYR A 1 173 ? -4.385 -12.532 1.642 1.00 71.56 173 TYR A N 1
ATOM 1357 C CA . TYR A 1 173 ? -5.591 -13.164 2.200 1.00 71.56 173 TYR A CA 1
ATOM 1358 C C . TYR A 1 173 ? -6.564 -13.675 1.129 1.00 71.56 173 TYR A C 1
ATOM 1360 O O . TYR A 1 173 ? -7.262 -14.663 1.333 1.00 71.56 173 TYR A O 1
ATOM 1368 N N . ARG A 1 174 ? -6.606 -13.007 -0.023 1.00 60.81 174 ARG A N 1
ATOM 1369 C CA . ARG A 1 174 ? -7.304 -13.484 -1.214 1.00 60.81 174 ARG A CA 1
ATOM 1370 C C . ARG A 1 174 ? -6.312 -13.476 -2.355 1.00 60.81 174 ARG A C 1
ATOM 1372 O O . ARG A 1 174 ? -6.301 -12.545 -3.151 1.00 60.81 174 ARG A O 1
ATOM 1379 N N . TYR A 1 175 ? -5.460 -14.493 -2.405 1.00 52.31 175 TYR A N 1
ATOM 1380 C CA . TYR A 1 175 ? -4.902 -14.877 -3.688 1.00 52.31 175 TYR A CA 1
ATOM 1381 C C . TYR A 1 175 ? -6.085 -15.296 -4.558 1.00 52.31 175 TYR A C 1
ATOM 1383 O O . TYR A 1 175 ? -6.637 -16.377 -4.428 1.00 52.31 175 TYR A O 1
ATOM 1391 N N . ASP A 1 176 ? -6.500 -14.395 -5.424 1.00 45.72 176 ASP A N 1
ATOM 1392 C CA . ASP A 1 176 ? -7.495 -14.561 -6.478 1.00 45.72 176 ASP A CA 1
ATOM 1393 C C . ASP A 1 176 ? -7.079 -15.607 -7.537 1.00 45.72 176 ASP A C 1
ATOM 1395 O O . ASP A 1 176 ? -7.846 -15.907 -8.445 1.00 45.72 176 ASP A O 1
ATOM 1399 N N . TRP A 1 177 ? -5.897 -16.217 -7.383 1.00 45.19 177 TRP A N 1
ATOM 1400 C CA . TRP A 1 177 ? -5.448 -17.418 -8.091 1.00 45.19 177 TRP A CA 1
ATOM 1401 C C . TRP A 1 177 ? -5.489 -18.700 -7.247 1.00 45.19 177 TRP A C 1
ATOM 1403 O O . TRP A 1 177 ? -5.234 -19.768 -7.790 1.00 45.19 177 TRP A O 1
ATOM 1413 N N . ALA A 1 178 ? -5.814 -18.651 -5.951 1.00 45.62 178 ALA A N 1
ATOM 1414 C CA . ALA A 1 178 ? -5.946 -19.868 -5.143 1.00 45.62 178 ALA A CA 1
ATOM 1415 C C . ALA A 1 178 ? -7.104 -20.755 -5.632 1.00 45.62 178 ALA A C 1
ATOM 1417 O O . ALA A 1 178 ? -6.993 -21.973 -5.592 1.00 45.62 178 ALA A O 1
ATOM 1418 N N . ASP A 1 179 ? -8.153 -20.155 -6.203 1.00 46.91 179 ASP A N 1
ATOM 1419 C CA . ASP A 1 179 ? -9.231 -20.894 -6.876 1.00 46.91 179 ASP A CA 1
ATOM 1420 C C . ASP A 1 179 ? -8.816 -21.418 -8.274 1.00 46.91 179 ASP A C 1
ATOM 1422 O O . ASP A 1 179 ? -9.577 -22.136 -8.918 1.00 46.91 179 ASP A O 1
ATOM 1426 N N . LEU A 1 180 ? -7.625 -21.049 -8.775 1.00 42.16 180 LEU A N 1
ATOM 1427 C CA . LEU A 1 180 ? -7.092 -21.447 -10.089 1.00 42.16 180 LEU A CA 1
ATOM 1428 C C . LEU A 1 180 ? -6.035 -22.557 -10.007 1.00 42.16 180 LEU A C 1
ATOM 1430 O O . LEU A 1 180 ? -5.619 -23.072 -11.047 1.00 42.16 180 LEU A O 1
ATOM 1434 N N . VAL A 1 181 ? -5.575 -22.918 -8.806 1.00 39.50 181 VAL A N 1
ATOM 1435 C CA . VAL A 1 181 ? -4.568 -23.965 -8.619 1.00 39.50 181 VAL A CA 1
ATOM 1436 C C . VAL A 1 181 ? -4.957 -24.823 -7.419 1.00 39.50 181 VAL A C 1
ATOM 1438 O O . VAL A 1 181 ? -4.742 -24.438 -6.271 1.00 39.50 181 VAL A O 1
ATOM 1441 N N . ASP A 1 182 ? -5.512 -26.005 -7.695 1.00 32.12 182 ASP A N 1
ATOM 1442 C CA . ASP A 1 182 ? -5.597 -27.081 -6.708 1.00 32.12 182 ASP A CA 1
ATOM 1443 C C . ASP A 1 182 ? -4.165 -27.493 -6.338 1.00 32.12 182 ASP A C 1
ATOM 1445 O O . ASP A 1 182 ? -3.489 -28.204 -7.087 1.00 32.12 182 ASP A O 1
ATOM 1449 N N . PHE A 1 183 ? -3.681 -27.046 -5.181 1.00 36.69 183 PHE A N 1
ATOM 1450 C CA . PHE A 1 183 ? -2.551 -27.702 -4.531 1.00 36.69 183 PHE A CA 1
ATOM 1451 C C . PHE A 1 183 ? -3.092 -28.928 -3.797 1.00 36.69 183 PHE A C 1
ATOM 1453 O O . PHE A 1 183 ? -3.441 -28.856 -2.618 1.00 36.69 183 PHE A O 1
ATOM 1460 N N . VAL A 1 184 ? -3.214 -30.027 -4.546 1.00 39.09 184 VAL A N 1
ATOM 1461 C CA . VAL A 1 184 ? -3.371 -31.384 -4.002 1.00 39.09 184 VAL A CA 1
ATOM 1462 C C . VAL A 1 184 ? -2.067 -31.825 -3.345 1.00 39.09 184 VAL A C 1
ATOM 1464 O O . VAL A 1 184 ? -0.998 -31.599 -3.960 1.00 39.09 184 VAL A O 1
#

Secondary structure (DSSP, 8-state):
---HHHHS-EEHHHHHHHHHHHHHH-PPP-----HHHHHHHHHHHHGGGS-HHHHHHHHHHHHIIIIISTT-TTT---EEEEEEE-TTT-TTT--TT--S--EEEEEPPPPS-TT-HHHHHHHHHHHHHHHTSHHHHHHHHHHHHHHHHHHHHTTEE---S--TTEEEE---TT-TTGGG----

Sequence (184 aa):
PIAKQFLDAQPLEEVSKIFVDHQQNYDPVYLHFSGQQLATLQTLAGENSITIQDALTAYIILTLNTYCYNNNDERRILHAITIVNIHGVSDSIAPQGQVSNSLFMMLSDDFEDPYSLSNIATTIRRSIIKLRDPKVLEPAVATVDGLMRKNAKNNKSPNPRLIPNEFAINSNYRYDWADLVDFV

Radius of gyration: 17.6 Å; chains: 1; bounding box: 45×46×43 Å